Protein AF-A0A8S1EWT3-F1 (afdb_monomer_lite)

Secondary structure (DSSP, 8-state):
----------SGGGHHHHHHHHH-TTTTTT--HHHHHHHHHTT---TTHHHHHHHHHHH-HHHHHH---GGG---PPP--PPPP-STTSEEEEEEE-PPPPPTT---EEEEEEETTT--EEEEEES---HHHHHHHHIIIIIHHH---SEEEES-HHHHHHHTTS--STHHHHHHHHHHHHHHHHHHHHHHHHH-TT-------TTPPPP-TT-EEEEB---S-SSS-SBPSPEEEEEEETTEEEEE----TTSSS-PPPEEEEEGGGEEE----TT-TT------

InterPro domains:
  IPR001584 Integrase, catalytic core [PF00665] (85-176)
  IPR001584 Integrase, catalytic core [PS50994] (83-175)
  IPR012337 Ribonuclease H-like superfamily [SSF53098] (81-183)
  IPR036397 Ribonuclease H superfamily [G3DSA:3.30.420.10] (76-190)
  IPR041588 Integrase zinc-binding domain [PF17921] (12-68)

Radius of gyration: 26.3 Å; chains: 1; bounding box: 59×54×77 Å

Sequence (286 aa):
MVNDIFIDFRKKSATRSYLAIHHSKFGTAHLGIKKTGARVKQIATWPEMSKNILNTVRQCETCQANKDPAQYRISAELEQLPTATRPFERVHADVVGPLPETLTGNKYIFVFVCAFTKFIIAEVMANQRADTLARIFTNRVIARFGVPELLITDHGTNFLSAFADCNDYAEFLNRTLRRIYTTSQRNIGTGRAIQSKKSDNRANPNNPRINIGDHVMLRKITRNKIARIFSEPLKAIAIDGQNLTVSLGTRSNTRNHQERTYTIHRNRCKLHTPSSNSPDTDPNQQ

Foldseek 3Di:
DPPQPADPPPDPVCLPVLLCQCVPPPHNPLPDLVVSLVSVVVPHDDPCSSVSSNLSSQQDPLCVQADDDPLQFADFDDQDQDQDDDWLLEKEWEKDAQDPADPVQWRIWIWIATRHPRDIDIDTDNDLALQVNLVCCCVPPCVPPNDHQEYHYPPPPRPVVSLPPDPDVNVVVNVSVVSRVVSNVVSLQVSQVVRPPDDDDPPPPSRDDDDQQFWKWFQDPDPDSPDGRTDDTWGFHDDGRQKTKTWPAADPPDPDRDTDIDIDGSSRMGTNDHDPPDPPDPVPDD

Structure (mmCIF, N/CA/C/O backbone):
data_AF-A0A8S1EWT3-F1
#
_entry.id   AF-A0A8S1EWT3-F1
#
loop_
_atom_site.group_PDB
_atom_site.id
_atom_site.type_symbol
_atom_site.label_atom_id
_atom_site.label_alt_id
_atom_site.label_comp_id
_atom_site.label_asym_id
_atom_site.label_entity_id
_atom_site.label_seq_id
_atom_site.pdbx_PDB_ins_code
_atom_site.Cartn_x
_atom_site.Cartn_y
_atom_site.Cartn_z
_atom_site.occupancy
_atom_site.B_iso_or_equiv
_atom_site.auth_seq_id
_atom_site.auth_comp_id
_atom_site.auth_asym_id
_atom_site.auth_atom_id
_atom_site.pdbx_PDB_model_num
ATOM 1 N N . MET A 1 1 ? 34.065 22.634 -39.623 1.00 31.78 1 MET A N 1
ATOM 2 C CA . MET A 1 1 ? 33.182 21.717 -40.371 1.00 31.78 1 MET A CA 1
ATOM 3 C C . MET A 1 1 ? 33.152 20.406 -39.610 1.00 31.78 1 MET A C 1
ATOM 5 O O . MET A 1 1 ? 34.179 19.747 -39.527 1.00 31.78 1 MET A O 1
ATOM 9 N N . VAL A 1 2 ? 32.048 20.115 -38.920 1.00 33.00 2 VAL A N 1
ATOM 10 C CA . VAL A 1 2 ? 31.883 18.851 -38.189 1.00 33.00 2 VAL A CA 1
ATOM 11 C C . VAL A 1 2 ? 31.546 17.806 -39.243 1.00 33.00 2 VAL A C 1
ATOM 13 O O . VAL A 1 2 ? 30.500 17.897 -39.876 1.00 33.00 2 VAL A O 1
ATOM 16 N N . ASN A 1 3 ? 32.473 16.886 -39.504 1.00 32.19 3 ASN A N 1
ATOM 17 C CA . ASN A 1 3 ? 32.216 15.749 -40.377 1.00 32.19 3 ASN A CA 1
ATOM 18 C C . ASN A 1 3 ? 31.207 14.844 -39.669 1.00 32.19 3 ASN A C 1
ATOM 20 O O . ASN A 1 3 ? 31.585 14.029 -38.827 1.00 32.19 3 ASN A O 1
ATOM 24 N N . ASP A 1 4 ? 29.927 15.014 -39.988 1.00 37.88 4 ASP A N 1
ATOM 25 C CA . ASP A 1 4 ? 28.884 14.070 -39.611 1.00 37.88 4 ASP A CA 1
ATOM 26 C C . ASP A 1 4 ? 29.163 12.751 -40.341 1.00 37.88 4 ASP A C 1
ATOM 28 O O . ASP A 1 4 ? 28.832 12.570 -41.513 1.00 37.88 4 ASP A O 1
ATOM 32 N N . ILE A 1 5 ? 29.837 11.825 -39.656 1.00 43.72 5 ILE A N 1
ATOM 33 C CA . ILE A 1 5 ? 30.039 10.466 -40.153 1.00 43.72 5 ILE A CA 1
ATOM 34 C C . ILE A 1 5 ? 28.668 9.781 -40.146 1.00 43.72 5 ILE A C 1
ATOM 36 O O . ILE A 1 5 ? 28.194 9.287 -39.120 1.00 43.72 5 ILE A O 1
ATOM 40 N N . PHE A 1 6 ? 28.019 9.753 -41.308 1.00 42.22 6 PHE A N 1
ATOM 41 C CA . PHE A 1 6 ? 26.840 8.932 -41.558 1.00 42.22 6 PHE A CA 1
ATOM 42 C C . PHE A 1 6 ? 27.278 7.463 -41.627 1.00 42.22 6 PHE A C 1
ATOM 44 O O . PHE A 1 6 ? 27.694 6.962 -42.669 1.00 42.22 6 PHE A O 1
ATOM 51 N N . ILE A 1 7 ? 27.238 6.763 -40.493 1.00 49.66 7 ILE A N 1
ATOM 52 C CA . ILE A 1 7 ? 27.483 5.318 -40.459 1.00 49.66 7 ILE A CA 1
ATOM 53 C C . ILE A 1 7 ? 26.179 4.614 -40.855 1.00 49.66 7 ILE A C 1
ATOM 55 O O . ILE A 1 7 ? 25.200 4.645 -40.107 1.00 49.66 7 ILE A O 1
ATOM 59 N N . ASP A 1 8 ? 26.153 3.977 -42.031 1.00 42.16 8 ASP A N 1
ATOM 60 C CA . ASP A 1 8 ? 25.017 3.158 -42.473 1.00 42.16 8 ASP A CA 1
ATOM 61 C C . ASP A 1 8 ? 24.904 1.896 -41.598 1.00 42.16 8 ASP A C 1
ATOM 63 O O . ASP A 1 8 ? 25.637 0.914 -41.745 1.00 42.16 8 ASP A O 1
ATOM 67 N N . PHE A 1 9 ? 23.973 1.937 -40.646 1.00 49.19 9 PHE A N 1
ATOM 68 C CA . PHE A 1 9 ? 23.752 0.892 -39.649 1.00 49.19 9 PHE A CA 1
ATOM 69 C C . PHE A 1 9 ? 22.764 -0.206 -40.081 1.00 49.19 9 PHE A C 1
ATOM 71 O O . PHE A 1 9 ? 22.188 -0.892 -39.236 1.00 49.19 9 PHE A O 1
ATOM 78 N N . ARG A 1 10 ? 22.616 -0.470 -41.387 1.00 46.53 10 ARG A N 1
ATOM 79 C CA . ARG A 1 10 ? 21.822 -1.607 -41.908 1.00 46.53 10 ARG A CA 1
ATOM 80 C C . ARG A 1 10 ? 22.272 -3.001 -41.428 1.00 46.53 10 ARG A C 1
ATOM 82 O O . ARG A 1 10 ? 21.555 -3.975 -41.646 1.00 46.53 10 ARG A O 1
ATOM 89 N N . LYS A 1 11 ? 23.426 -3.148 -40.765 1.00 43.81 11 LYS A N 1
ATOM 90 C CA . LYS A 1 11 ? 23.914 -4.440 -40.242 1.00 43.81 11 LYS A CA 1
ATOM 91 C C . LYS A 1 11 ? 23.586 -4.609 -38.749 1.00 43.81 11 LYS A C 1
ATOM 93 O O . LYS A 1 11 ? 24.079 -3.854 -37.914 1.00 43.81 11 LYS A O 1
ATOM 98 N N . LYS A 1 12 ? 22.861 -5.691 -38.408 1.00 46.72 12 LYS A N 1
ATOM 99 C CA . LYS A 1 12 ? 22.495 -6.178 -37.044 1.00 46.72 12 LYS A CA 1
ATOM 100 C C . LYS A 1 12 ? 23.635 -6.172 -35.997 1.00 46.72 12 LYS A C 1
ATOM 102 O O . LYS A 1 12 ? 23.379 -6.251 -34.802 1.00 46.72 12 LYS A O 1
ATOM 107 N N . SER A 1 13 ? 24.892 -6.073 -36.430 1.00 45.69 13 SER A N 1
ATOM 108 C CA . SER A 1 13 ? 26.090 -5.991 -35.582 1.00 45.69 13 SER A CA 1
ATOM 109 C C . SER A 1 13 ? 26.115 -4.750 -34.668 1.00 45.69 13 SER A C 1
ATOM 111 O O . SER A 1 13 ? 26.601 -4.804 -33.540 1.00 45.69 13 SER A O 1
ATOM 113 N N . ALA A 1 14 ? 25.522 -3.636 -35.099 1.00 48.78 14 ALA A N 1
ATOM 114 C CA . ALA A 1 14 ? 25.598 -2.366 -34.379 1.00 48.78 14 ALA A CA 1
ATOM 115 C C . ALA A 1 14 ? 24.622 -2.194 -33.216 1.00 48.78 14 ALA A C 1
ATOM 117 O O . ALA A 1 14 ? 24.843 -1.372 -32.330 1.00 48.78 14 ALA A O 1
ATOM 118 N N . THR A 1 15 ? 23.574 -3.011 -33.158 1.00 51.78 15 THR A N 1
ATOM 119 C CA . THR A 1 15 ? 22.630 -3.064 -32.033 1.00 51.78 15 THR A CA 1
ATOM 120 C C . THR A 1 15 ? 23.353 -3.373 -30.706 1.00 51.78 15 THR A C 1
ATOM 122 O O . THR A 1 15 ? 22.888 -2.998 -29.630 1.00 51.78 15 THR A O 1
ATOM 125 N N . ARG A 1 16 ? 24.543 -3.998 -30.771 1.00 55.47 16 ARG A N 1
ATOM 126 C CA . ARG A 1 16 ? 25.423 -4.277 -29.622 1.00 55.47 16 ARG A CA 1
ATOM 127 C C . ARG A 1 16 ? 26.224 -3.068 -29.121 1.00 55.47 16 ARG A C 1
ATOM 129 O O . ARG A 1 16 ? 26.556 -3.040 -27.936 1.00 55.47 16 ARG A O 1
ATOM 136 N N . SER A 1 17 ? 26.535 -2.073 -29.955 1.00 62.09 17 SER A N 1
ATOM 137 C CA . SER A 1 17 ? 27.506 -1.025 -29.593 1.00 62.09 17 SER A CA 1
ATOM 138 C C . SER A 1 17 ? 26.942 -0.008 -28.594 1.00 62.09 17 SER A C 1
ATOM 140 O O . SER A 1 17 ? 27.594 0.302 -27.600 1.00 62.09 17 SER A O 1
ATOM 142 N N . TYR A 1 18 ? 25.698 0.449 -28.756 1.00 69.56 18 TYR A N 1
ATOM 143 C CA . TYR A 1 18 ? 25.088 1.385 -27.800 1.00 69.56 18 TYR A CA 1
ATOM 144 C C . TYR A 1 18 ? 24.620 0.704 -26.502 1.00 69.56 18 TYR A C 1
ATOM 146 O O . TYR A 1 18 ? 24.571 1.351 -25.453 1.00 69.56 18 TYR A O 1
ATOM 154 N N . LEU A 1 19 ? 24.304 -0.598 -26.539 1.00 70.19 19 LEU A N 1
ATOM 155 C CA . LEU A 1 19 ? 24.032 -1.397 -25.340 1.00 70.19 19 LEU A CA 1
ATOM 156 C C . LEU A 1 19 ? 25.287 -1.454 -24.463 1.00 70.19 19 LEU A C 1
ATOM 158 O O . LEU A 1 19 ? 25.211 -1.237 -23.254 1.00 70.19 19 LEU A O 1
ATOM 162 N N . ALA A 1 20 ? 26.446 -1.668 -25.093 1.00 72.81 20 ALA A N 1
ATOM 163 C CA . ALA A 1 20 ? 27.741 -1.614 -24.430 1.00 72.81 20 ALA A CA 1
ATOM 164 C C . ALA A 1 20 ? 28.035 -0.214 -23.870 1.00 72.81 20 ALA A C 1
ATOM 166 O O . ALA A 1 20 ? 28.509 -0.106 -22.744 1.00 72.81 20 ALA A O 1
ATOM 167 N N . ILE A 1 21 ? 27.682 0.861 -24.588 1.00 76.25 21 ILE A N 1
ATOM 168 C CA . ILE A 1 21 ? 27.805 2.233 -24.069 1.00 76.25 21 ILE A CA 1
ATOM 169 C C . ILE A 1 21 ? 26.943 2.411 -22.814 1.00 76.25 21 ILE A C 1
ATOM 171 O O . ILE A 1 21 ? 27.477 2.848 -21.796 1.00 76.25 21 ILE A O 1
ATOM 175 N N . HIS A 1 22 ? 25.656 2.032 -22.856 1.00 82.75 22 HIS A N 1
ATOM 176 C CA . HIS A 1 22 ? 24.713 2.135 -21.730 1.00 82.75 22 HIS A CA 1
ATOM 177 C C . HIS A 1 22 ? 25.168 1.346 -20.490 1.00 82.75 22 HIS A C 1
ATOM 179 O O . HIS A 1 22 ? 25.063 1.834 -19.362 1.00 82.75 22 HIS A O 1
ATOM 185 N N . HIS A 1 23 ? 25.689 0.135 -20.699 1.00 81.44 23 HIS A N 1
ATOM 186 C CA . HIS A 1 23 ? 26.179 -0.753 -19.641 1.00 81.44 23 HIS A CA 1
ATOM 187 C C . HIS A 1 23 ? 27.635 -0.495 -19.232 1.00 81.44 23 HIS A C 1
ATOM 189 O O . HIS A 1 23 ? 28.105 -1.072 -18.251 1.00 81.44 23 HIS A O 1
ATOM 195 N N . SER A 1 24 ? 28.357 0.374 -19.943 1.00 79.06 24 SER A N 1
ATOM 196 C CA . SER A 1 24 ? 29.747 0.689 -19.624 1.00 79.06 24 SER A CA 1
ATOM 197 C C . SER A 1 24 ? 29.842 1.401 -18.279 1.00 79.06 24 SER A C 1
ATOM 199 O O . SER A 1 24 ? 29.341 2.518 -18.112 1.00 79.06 24 SER A O 1
ATOM 201 N N . LYS A 1 25 ? 30.555 0.768 -17.341 1.00 68.69 25 LYS A N 1
ATOM 202 C CA . LYS A 1 25 ? 30.853 1.310 -16.008 1.00 68.69 25 LYS A CA 1
ATOM 203 C C . LYS A 1 25 ? 31.621 2.634 -16.065 1.00 68.69 25 LYS A C 1
ATOM 205 O O . LYS A 1 25 ? 31.437 3.467 -15.189 1.00 68.69 25 LYS A O 1
ATOM 210 N N . PHE A 1 26 ? 32.434 2.833 -17.103 1.00 61.47 26 PHE A N 1
ATOM 211 C CA . PHE A 1 26 ? 33.332 3.984 -17.240 1.00 61.47 26 PHE A CA 1
ATOM 212 C C . PHE A 1 26 ? 32.784 5.089 -18.155 1.00 61.47 26 PHE A C 1
ATOM 214 O O . PHE A 1 26 ? 33.313 6.194 -18.163 1.00 61.47 26 PHE A O 1
ATOM 221 N N . GLY A 1 27 ? 31.732 4.807 -18.931 1.00 61.59 27 GLY A N 1
ATOM 222 C CA . GLY A 1 27 ? 31.182 5.750 -19.908 1.00 61.59 27 GLY A CA 1
ATOM 223 C C . GLY A 1 27 ? 29.828 6.332 -19.517 1.00 61.59 27 GLY A C 1
ATOM 224 O O . GLY A 1 27 ? 29.663 7.550 -19.491 1.00 61.59 27 GLY A O 1
ATOM 225 N N . THR A 1 28 ? 28.829 5.477 -19.266 1.00 68.06 28 THR A N 1
ATOM 226 C CA . THR A 1 28 ? 27.452 5.951 -19.047 1.00 68.06 28 THR A CA 1
ATOM 227 C C . THR A 1 28 ? 26.674 5.228 -17.954 1.00 68.06 28 THR A C 1
ATOM 229 O O . THR A 1 28 ? 25.526 5.585 -17.762 1.00 68.06 28 THR A O 1
ATOM 232 N N . ALA A 1 29 ? 27.241 4.261 -17.225 1.00 83.31 29 ALA A N 1
ATOM 233 C CA . ALA A 1 29 ? 26.734 3.746 -15.942 1.00 83.31 29 ALA A CA 1
ATOM 234 C C . ALA A 1 29 ? 25.192 3.740 -15.782 1.00 83.31 29 ALA A C 1
ATOM 236 O O . ALA A 1 29 ? 24.655 4.265 -14.804 1.00 83.31 29 ALA A O 1
ATOM 237 N N . HIS A 1 30 ? 24.462 3.182 -16.756 1.00 87.75 30 HIS A N 1
ATOM 238 C CA . HIS A 1 30 ? 22.998 3.199 -16.793 1.00 87.75 30 HIS A CA 1
ATOM 239 C C . HIS A 1 30 ? 22.367 4.609 -16.762 1.00 87.75 30 HIS A C 1
ATOM 241 O O . HIS A 1 30 ? 21.457 4.874 -15.974 1.00 87.75 30 HIS A O 1
ATOM 247 N N . LEU A 1 31 ? 22.806 5.546 -17.603 1.00 86.62 31 LEU A N 1
ATOM 248 C CA . LEU A 1 31 ? 22.197 6.875 -17.734 1.00 86.62 31 LEU A CA 1
ATOM 249 C C . LEU A 1 31 ? 20.723 6.794 -18.197 1.00 86.62 31 LEU A C 1
ATOM 251 O O . LEU A 1 31 ? 20.236 5.787 -18.702 1.00 86.62 31 LEU A O 1
ATOM 255 N N . GLY A 1 32 ? 19.952 7.857 -17.951 1.00 85.94 32 GLY A N 1
ATOM 256 C CA . GLY A 1 32 ? 18.573 7.955 -18.449 1.00 85.94 32 GLY A CA 1
ATOM 257 C C . GLY A 1 32 ? 18.520 8.209 -19.960 1.00 85.94 32 GLY A C 1
ATOM 258 O O . GLY A 1 32 ? 19.450 8.787 -20.512 1.00 85.94 32 GLY A O 1
ATOM 259 N N . ILE A 1 33 ? 17.389 7.875 -20.596 1.00 88.75 33 ILE A N 1
ATOM 260 C CA . ILE A 1 33 ? 17.165 7.922 -22.059 1.00 88.75 33 ILE A CA 1
ATOM 261 C C . ILE A 1 33 ? 17.747 9.183 -22.720 1.00 88.75 33 ILE A C 1
ATOM 263 O O . ILE A 1 33 ? 18.527 9.078 -23.662 1.00 88.75 33 ILE A O 1
ATOM 267 N N . LYS A 1 34 ? 17.416 10.377 -22.202 1.00 89.44 34 LYS A N 1
ATOM 268 C CA . LYS A 1 34 ? 17.894 11.658 -22.756 1.00 89.44 34 LYS A CA 1
ATOM 269 C C . LYS A 1 34 ? 19.423 11.779 -22.727 1.00 89.44 34 LYS A C 1
ATOM 271 O O . LYS A 1 34 ? 20.024 12.176 -23.717 1.00 89.44 34 LYS A O 1
ATOM 276 N N . LYS A 1 35 ? 20.049 11.416 -21.603 1.00 88.69 35 LYS A N 1
ATOM 277 C CA . LYS A 1 35 ? 21.504 11.510 -21.416 1.00 88.69 35 LYS A CA 1
ATOM 278 C C . LYS A 1 35 ? 22.242 10.447 -22.235 1.00 88.69 35 LYS A C 1
ATOM 280 O O . LYS A 1 35 ? 23.249 10.759 -22.860 1.00 88.69 35 LYS A O 1
ATOM 285 N N . THR A 1 36 ? 21.708 9.225 -22.294 1.00 87.62 36 THR A N 1
ATOM 286 C CA . THR A 1 36 ? 22.225 8.165 -23.170 1.00 87.62 36 THR A CA 1
ATOM 287 C C . THR A 1 36 ? 22.173 8.605 -24.629 1.00 87.62 36 THR A C 1
ATOM 289 O O . THR A 1 36 ? 23.174 8.496 -25.327 1.00 87.62 36 THR A O 1
ATOM 292 N N . GLY A 1 37 ? 21.057 9.187 -25.078 1.00 86.81 37 GLY A N 1
ATOM 293 C CA . GLY A 1 37 ? 20.941 9.690 -26.444 1.00 86.81 37 GLY A CA 1
ATOM 294 C C . GLY A 1 37 ? 21.870 10.853 -26.761 1.00 86.81 37 GLY A C 1
ATOM 295 O O . GLY A 1 37 ? 22.466 10.854 -27.831 1.00 86.81 37 GLY A O 1
ATOM 296 N N . ALA A 1 38 ? 22.070 11.790 -25.833 1.00 87.75 38 ALA A N 1
ATOM 297 C CA . ALA A 1 38 ? 23.050 12.859 -26.012 1.00 87.75 38 ALA A CA 1
ATOM 298 C C . ALA A 1 38 ? 24.477 12.311 -26.193 1.00 87.75 38 ALA A C 1
ATOM 300 O O . ALA A 1 38 ? 25.211 12.796 -27.047 1.00 87.75 38 ALA A O 1
ATOM 301 N N . ARG A 1 39 ? 24.856 11.269 -25.440 1.00 84.25 39 ARG A N 1
ATOM 302 C CA . ARG A 1 39 ? 26.186 10.656 -25.554 1.00 84.25 39 ARG A CA 1
ATOM 303 C C . ARG A 1 39 ? 26.354 9.845 -26.837 1.00 84.25 39 ARG A C 1
ATOM 305 O O . ARG A 1 39 ? 27.395 9.942 -27.472 1.00 84.25 39 ARG A O 1
ATOM 312 N N . VAL A 1 40 ? 25.342 9.069 -27.221 1.00 83.06 40 VAL A N 1
ATOM 313 C CA . VAL A 1 40 ? 25.366 8.280 -28.464 1.00 83.06 40 VAL A CA 1
ATOM 314 C C . VAL A 1 40 ? 25.459 9.199 -29.688 1.00 83.06 40 VAL A C 1
ATOM 316 O O . VAL A 1 40 ? 26.273 8.941 -30.569 1.00 83.06 40 VAL A O 1
ATOM 319 N N . LYS A 1 41 ? 24.720 10.318 -29.687 1.00 84.12 41 LYS A N 1
ATOM 320 C CA . LYS A 1 41 ? 24.737 11.330 -30.758 1.00 84.12 41 LYS A CA 1
ATOM 321 C C . LYS A 1 41 ? 26.108 11.950 -31.028 1.00 84.12 41 LYS A C 1
ATOM 323 O O . LYS A 1 41 ? 26.345 12.392 -32.141 1.00 84.12 41 LYS A O 1
ATOM 328 N N . GLN A 1 42 ? 27.002 11.989 -30.039 1.00 83.44 42 GLN A N 1
ATOM 329 C CA . GLN A 1 42 ? 28.371 12.493 -30.228 1.00 83.44 42 GLN A CA 1
ATOM 330 C C . GLN A 1 42 ? 29.248 11.545 -31.057 1.00 83.44 42 GLN A C 1
ATOM 332 O O . GLN A 1 42 ? 30.333 11.936 -31.468 1.00 83.44 42 GLN A O 1
ATOM 337 N N . ILE A 1 43 ? 28.813 10.297 -31.244 1.00 79.94 43 ILE A N 1
ATOM 338 C CA . ILE A 1 43 ? 29.576 9.252 -31.930 1.00 79.94 43 ILE A CA 1
ATOM 339 C C . ILE A 1 43 ? 28.914 8.910 -33.264 1.00 79.94 43 ILE A C 1
ATOM 341 O O . ILE A 1 43 ? 29.608 8.766 -34.265 1.00 79.94 43 ILE A O 1
ATOM 345 N N . ALA A 1 44 ? 27.586 8.757 -33.283 1.00 75.00 44 ALA A N 1
ATOM 346 C CA . ALA A 1 44 ? 26.854 8.409 -34.493 1.00 75.00 44 ALA A CA 1
ATOM 347 C C . ALA A 1 44 ? 25.375 8.815 -34.436 1.00 75.00 44 ALA A C 1
ATOM 349 O O . ALA A 1 44 ? 24.787 8.940 -33.360 1.00 75.00 44 ALA A O 1
ATOM 350 N N . THR A 1 45 ? 24.763 8.937 -35.616 1.00 78.19 45 THR A N 1
ATOM 351 C CA . THR A 1 45 ? 23.322 9.160 -35.801 1.00 78.19 45 THR A CA 1
ATOM 352 C C . THR A 1 45 ? 22.781 8.212 -36.874 1.00 78.19 45 THR A C 1
ATOM 354 O O . THR A 1 45 ? 23.457 7.959 -37.866 1.00 78.19 45 THR A O 1
ATOM 357 N N . TRP A 1 46 ? 21.571 7.674 -36.679 1.00 79.81 46 TRP A N 1
ATOM 358 C CA . TRP A 1 46 ? 20.893 6.794 -37.643 1.00 79.81 46 TRP A CA 1
ATOM 359 C C . TRP A 1 46 ? 19.355 6.907 -37.547 1.00 79.81 46 TRP A C 1
ATOM 361 O O . TRP A 1 46 ? 18.844 7.441 -36.552 1.00 79.81 46 TRP A O 1
ATOM 371 N N . PRO A 1 47 ? 18.596 6.409 -38.548 1.00 81.94 47 PRO A N 1
ATOM 372 C CA . PRO A 1 47 ? 17.131 6.372 -38.498 1.00 81.94 47 PRO A CA 1
ATOM 373 C C . PRO A 1 47 ? 16.616 5.563 -37.299 1.00 81.94 47 PRO A C 1
ATOM 375 O O . PRO A 1 47 ? 17.192 4.541 -36.955 1.00 81.94 47 PRO A O 1
ATOM 378 N N . GLU A 1 48 ? 15.531 5.987 -36.649 1.00 83.94 48 GLU A N 1
ATOM 379 C CA . GLU A 1 48 ? 14.963 5.316 -35.459 1.00 83.94 48 GLU A CA 1
ATOM 380 C C . GLU A 1 48 ? 15.881 5.240 -34.214 1.00 83.94 48 GLU A C 1
ATOM 382 O O . GLU A 1 48 ? 15.509 4.630 -33.208 1.00 83.94 48 GLU A O 1
ATOM 387 N N . MET A 1 49 ? 17.031 5.926 -34.198 1.00 83.12 49 MET A N 1
ATOM 388 C CA . MET A 1 49 ? 17.971 5.936 -33.063 1.00 83.12 49 MET A CA 1
ATOM 389 C C . MET A 1 49 ? 17.291 6.226 -31.718 1.00 83.12 49 MET A C 1
ATOM 391 O O . MET A 1 49 ? 17.516 5.522 -30.730 1.00 83.12 49 MET A O 1
ATOM 395 N N . SER A 1 50 ? 16.420 7.237 -31.671 1.00 85.94 50 SER A N 1
ATOM 396 C CA . SER A 1 50 ? 15.669 7.595 -30.462 1.00 85.94 50 SER A CA 1
ATOM 397 C C . SER A 1 50 ? 14.817 6.430 -29.949 1.00 85.94 50 SER A C 1
ATOM 399 O O . SER A 1 50 ? 14.779 6.184 -28.743 1.00 85.94 50 SER A O 1
ATOM 401 N N . LYS A 1 51 ? 14.174 5.681 -30.855 1.00 86.69 51 LYS A N 1
ATOM 402 C CA . LYS A 1 51 ? 13.357 4.504 -30.536 1.00 86.69 51 LYS A CA 1
ATOM 403 C C . LYS A 1 51 ? 14.227 3.348 -30.046 1.00 86.69 51 LYS A C 1
ATOM 405 O O . LYS A 1 51 ? 13.896 2.727 -29.038 1.00 86.69 51 LYS A O 1
ATOM 410 N N . ASN A 1 52 ? 15.371 3.096 -30.686 1.00 84.69 52 ASN A N 1
ATOM 411 C CA . ASN A 1 52 ? 16.298 2.050 -30.246 1.00 84.69 52 ASN A CA 1
ATOM 412 C C . ASN A 1 52 ? 16.855 2.330 -28.844 1.00 84.69 52 ASN A C 1
ATOM 414 O O . ASN A 1 52 ? 16.840 1.444 -27.988 1.00 84.69 52 ASN A O 1
ATOM 418 N N . ILE A 1 53 ? 17.292 3.564 -28.575 1.00 86.25 53 ILE A N 1
ATOM 419 C CA . ILE A 1 53 ? 17.801 3.966 -27.255 1.00 86.25 53 ILE A CA 1
ATOM 420 C C . ILE A 1 53 ? 16.695 3.870 -26.204 1.00 86.25 53 ILE A C 1
ATOM 422 O O . ILE A 1 53 ? 16.925 3.334 -25.120 1.00 86.25 53 ILE A O 1
ATOM 426 N N . LEU A 1 54 ? 15.489 4.354 -26.522 1.00 87.62 54 LEU A N 1
ATOM 427 C CA . LEU A 1 54 ? 14.329 4.258 -25.640 1.00 87.62 54 LEU A CA 1
ATOM 428 C C . LEU A 1 54 ? 14.063 2.807 -25.228 1.00 87.62 54 LEU A C 1
ATOM 430 O O . LEU A 1 54 ? 13.987 2.524 -24.031 1.00 87.62 54 LEU A O 1
ATOM 434 N N . ASN A 1 55 ? 13.966 1.900 -26.202 1.00 87.12 55 ASN A N 1
ATOM 435 C CA . ASN A 1 55 ? 13.707 0.482 -25.956 1.00 87.12 55 ASN A CA 1
ATOM 436 C C . ASN A 1 55 ? 14.828 -0.154 -25.135 1.00 87.12 55 ASN A C 1
ATOM 438 O O . ASN A 1 55 ? 14.556 -0.853 -24.167 1.00 87.12 55 ASN A O 1
ATOM 442 N N . THR A 1 56 ? 16.081 0.171 -25.440 1.00 85.44 56 THR A N 1
ATOM 443 C CA . THR A 1 56 ? 17.252 -0.378 -24.743 1.00 85.44 56 THR A CA 1
ATOM 444 C C . THR A 1 56 ? 17.293 0.012 -23.272 1.00 85.44 56 THR A C 1
ATOM 446 O O . THR A 1 56 ? 17.469 -0.834 -22.396 1.00 85.44 56 THR A O 1
ATOM 449 N N . VAL A 1 57 ? 17.094 1.297 -22.973 1.00 87.88 57 VAL A N 1
ATOM 450 C CA . VAL A 1 57 ? 17.097 1.781 -21.587 1.00 87.88 57 VAL A CA 1
ATOM 451 C C . VAL A 1 57 ? 15.878 1.252 -20.823 1.00 87.88 57 VAL A C 1
ATOM 453 O O . VAL A 1 57 ? 15.998 0.958 -19.633 1.00 87.88 57 VAL A O 1
ATOM 456 N N . ARG A 1 58 ? 14.718 1.106 -21.487 1.00 87.38 58 ARG A N 1
ATOM 457 C CA . ARG A 1 58 ? 13.495 0.538 -20.890 1.00 87.38 58 ARG A CA 1
ATOM 458 C C . ARG A 1 58 ? 13.616 -0.959 -20.596 1.00 87.38 58 ARG A C 1
ATOM 460 O O . ARG A 1 58 ? 13.163 -1.378 -19.540 1.00 87.38 58 ARG A O 1
ATOM 467 N N . GLN A 1 59 ? 14.245 -1.727 -21.483 1.00 89.44 59 GLN A N 1
ATOM 468 C CA . GLN A 1 59 ? 14.444 -3.174 -21.338 1.00 89.44 59 GLN A CA 1
ATOM 469 C C . GLN A 1 59 ? 15.593 -3.530 -20.383 1.00 89.44 59 GLN A C 1
ATOM 471 O O . GLN A 1 59 ? 15.666 -4.656 -19.905 1.00 89.44 59 GLN A O 1
ATOM 476 N N . CYS A 1 60 ? 16.472 -2.582 -20.042 1.00 89.50 60 CYS A N 1
ATOM 477 C CA . CYS A 1 60 ? 17.588 -2.829 -19.131 1.00 89.50 60 CYS A CA 1
ATOM 478 C C . CYS A 1 60 ? 17.118 -3.262 -17.729 1.00 89.50 60 CYS A C 1
ATOM 480 O O . CYS A 1 60 ? 16.569 -2.460 -16.970 1.00 89.50 60 CYS A O 1
ATOM 482 N N . GLU A 1 61 ? 17.418 -4.505 -17.354 1.00 89.62 61 GLU A N 1
ATOM 483 C CA . GLU A 1 61 ? 17.052 -5.108 -16.066 1.00 89.62 61 GLU A CA 1
ATOM 484 C C . GLU A 1 61 ? 17.562 -4.301 -14.871 1.00 89.62 61 GLU A C 1
ATOM 486 O O . GLU A 1 61 ? 16.803 -4.012 -13.951 1.00 89.62 61 GLU A O 1
ATOM 491 N N . THR A 1 62 ? 18.815 -3.836 -14.901 1.00 89.31 62 THR A N 1
ATOM 492 C CA . THR A 1 62 ? 19.380 -3.008 -13.823 1.00 89.31 62 THR A CA 1
ATOM 493 C C . THR A 1 62 ? 18.627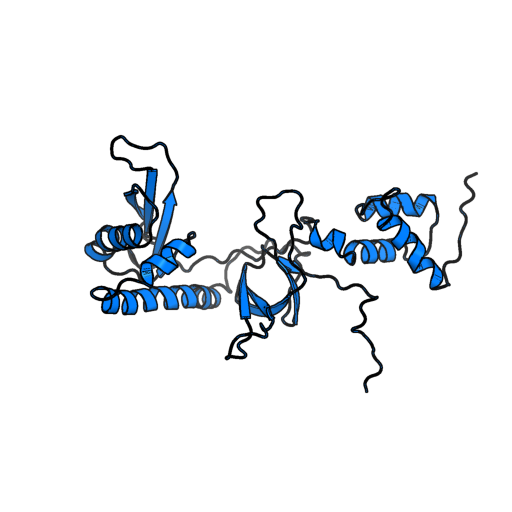 -1.687 -13.665 1.00 89.31 62 THR A C 1
ATOM 495 O O . THR A 1 62 ? 18.373 -1.245 -12.543 1.00 89.31 62 THR A O 1
ATOM 498 N N . CYS A 1 63 ? 18.236 -1.041 -14.769 1.00 90.44 63 CYS A N 1
ATOM 499 C CA . CYS A 1 63 ? 17.418 0.171 -14.718 1.00 90.44 63 CYS A CA 1
ATOM 500 C C . CYS A 1 63 ? 16.019 -0.137 -14.175 1.00 90.44 63 CYS A C 1
ATOM 502 O O . CYS A 1 63 ? 15.518 0.602 -13.327 1.00 90.44 63 CYS A O 1
ATOM 504 N N . GLN A 1 64 ? 15.402 -1.229 -14.626 1.00 91.12 64 GLN A N 1
ATOM 505 C CA . GLN A 1 64 ? 14.090 -1.663 -14.159 1.00 91.12 64 GLN A CA 1
ATOM 506 C C . GLN A 1 64 ? 14.112 -2.081 -12.678 1.00 91.12 64 GLN A C 1
ATOM 508 O O . GLN A 1 64 ? 13.188 -1.764 -11.944 1.00 91.12 64 GLN A O 1
ATOM 513 N N . ALA A 1 65 ? 15.177 -2.679 -12.161 1.00 90.38 65 ALA A N 1
ATOM 514 C CA . ALA A 1 65 ? 15.251 -3.060 -10.752 1.00 90.38 65 ALA A CA 1
ATOM 515 C C . ALA A 1 65 ? 15.443 -1.862 -9.800 1.00 90.38 65 ALA A C 1
ATOM 517 O O . ALA A 1 65 ? 15.031 -1.921 -8.639 1.00 90.38 65 ALA A O 1
ATOM 518 N N . ASN A 1 66 ? 16.059 -0.772 -10.276 1.00 89.06 66 ASN A N 1
ATOM 519 C CA . ASN A 1 66 ? 16.549 0.307 -9.408 1.00 89.06 66 ASN A CA 1
ATOM 520 C C . ASN A 1 66 ? 15.893 1.674 -9.629 1.00 89.06 66 ASN A C 1
ATOM 522 O O . ASN A 1 66 ? 15.970 2.525 -8.750 1.00 89.06 66 ASN A O 1
ATOM 526 N N . LYS A 1 67 ? 15.260 1.928 -10.779 1.00 87.00 67 LYS A N 1
ATOM 527 C CA . LYS A 1 67 ? 14.658 3.238 -11.081 1.00 87.00 67 LYS A CA 1
ATOM 528 C C . LYS A 1 67 ? 13.141 3.204 -10.962 1.00 87.00 67 LYS A C 1
ATOM 530 O O . LYS A 1 67 ? 12.492 2.259 -11.405 1.00 87.00 67 LYS A O 1
ATOM 535 N N . ASP A 1 68 ? 12.577 4.282 -10.426 1.00 84.44 68 ASP A N 1
ATOM 536 C CA . ASP A 1 68 ? 11.135 4.469 -10.225 1.00 84.44 68 ASP A CA 1
ATOM 537 C C . ASP A 1 68 ? 10.659 5.806 -10.836 1.00 84.44 68 ASP A C 1
ATOM 539 O O . ASP A 1 68 ? 10.327 6.747 -10.106 1.00 84.44 68 ASP A O 1
ATOM 543 N N . PRO A 1 69 ? 10.724 5.960 -12.172 1.00 80.88 69 PRO A N 1
ATOM 544 C CA . PRO A 1 69 ? 10.316 7.190 -12.848 1.00 80.88 69 PRO A CA 1
ATOM 545 C C . PRO A 1 69 ? 8.807 7.435 -12.697 1.00 80.88 69 PRO A C 1
ATOM 547 O O . PRO A 1 69 ? 7.996 6.594 -13.076 1.00 80.88 69 PRO A O 1
ATOM 550 N N . ALA A 1 70 ? 8.432 8.624 -12.214 1.00 80.00 70 ALA A N 1
ATOM 551 C CA . ALA A 1 70 ? 7.042 8.986 -11.913 1.00 80.00 70 ALA A CA 1
ATOM 552 C C . ALA A 1 70 ? 6.073 8.789 -13.095 1.00 80.00 70 ALA A C 1
ATOM 554 O O . ALA A 1 70 ? 4.955 8.331 -12.900 1.00 80.00 70 ALA A O 1
ATOM 555 N N . GLN A 1 71 ? 6.529 9.058 -14.320 1.00 75.31 71 GLN A N 1
ATOM 556 C CA . GLN A 1 71 ? 5.733 8.927 -15.548 1.00 75.31 71 GLN A CA 1
ATOM 557 C C . GLN A 1 71 ? 5.287 7.489 -15.878 1.00 75.31 71 GLN A C 1
ATOM 559 O O . GLN A 1 71 ? 4.395 7.316 -16.697 1.00 75.31 71 GLN A O 1
ATOM 564 N N . TYR A 1 72 ? 5.921 6.467 -15.289 1.00 75.12 72 TYR A N 1
ATOM 565 C CA . TYR A 1 72 ? 5.566 5.055 -15.495 1.00 75.12 72 TYR A CA 1
ATOM 566 C C . TYR A 1 72 ? 4.999 4.413 -14.227 1.00 75.12 72 TYR A C 1
ATOM 568 O O . TYR A 1 72 ? 4.851 3.192 -14.168 1.00 75.12 72 TYR A O 1
ATOM 576 N N . ARG A 1 73 ? 4.727 5.212 -13.187 1.00 82.31 73 ARG A N 1
ATOM 577 C CA . ARG A 1 73 ? 4.058 4.707 -11.993 1.00 82.31 73 ARG A CA 1
ATOM 578 C C . ARG A 1 73 ? 2.602 4.469 -12.318 1.00 82.31 73 ARG A C 1
ATOM 580 O O . ARG A 1 73 ? 1.937 5.328 -12.895 1.00 82.31 73 ARG A O 1
ATOM 587 N N . ILE A 1 74 ? 2.126 3.309 -11.900 1.00 82.00 74 ILE A N 1
ATOM 588 C CA . ILE A 1 74 ? 0.709 3.011 -11.948 1.00 82.00 74 ILE A CA 1
ATOM 589 C C . ILE A 1 74 ? 0.028 3.857 -10.884 1.00 82.00 74 ILE A C 1
ATOM 591 O O . ILE A 1 74 ? 0.438 3.878 -9.721 1.00 82.00 74 ILE A O 1
ATOM 595 N N . SER A 1 75 ? -1.007 4.561 -11.314 1.00 79.19 75 SER A N 1
ATOM 596 C CA . SER A 1 75 ? -1.918 5.282 -10.444 1.00 79.19 75 SER A CA 1
ATOM 597 C C . SER A 1 75 ? -3.261 4.576 -10.527 1.00 79.19 75 SER A C 1
ATOM 599 O O . SER A 1 75 ? -4.027 4.773 -11.464 1.00 79.19 75 SER A O 1
ATOM 601 N N . ALA A 1 76 ? -3.507 3.668 -9.591 1.00 72.12 76 ALA A N 1
ATOM 602 C CA . ALA A 1 76 ? -4.825 3.102 -9.391 1.00 72.12 76 ALA A CA 1
ATOM 603 C C . ALA A 1 76 ? -5.743 4.207 -8.866 1.00 72.12 76 ALA A C 1
ATOM 605 O O . ALA A 1 76 ? -5.371 4.951 -7.952 1.00 72.12 76 ALA A O 1
ATOM 606 N N . GLU A 1 77 ? -6.908 4.319 -9.490 1.00 69.38 77 GLU A N 1
ATOM 607 C CA . GLU A 1 77 ? -7.948 5.264 -9.107 1.00 69.38 77 GLU A CA 1
ATOM 608 C C . GLU A 1 77 ? -8.400 4.989 -7.679 1.00 69.38 77 GLU A C 1
ATOM 610 O O . GLU A 1 77 ? -8.530 3.828 -7.307 1.00 69.38 77 GLU A O 1
ATOM 615 N N . LEU A 1 78 ? -8.592 6.038 -6.875 1.00 66.19 78 LEU A N 1
ATOM 616 C CA . LEU A 1 78 ? -8.983 5.906 -5.474 1.00 66.19 78 LEU A CA 1
ATOM 617 C C . LEU A 1 78 ? -10.418 5.372 -5.358 1.00 66.19 78 LEU A C 1
ATOM 619 O O . LEU A 1 78 ? -11.367 6.017 -5.786 1.00 66.19 78 LEU A O 1
ATOM 623 N N . GLU A 1 79 ? -10.565 4.216 -4.721 1.00 63.94 79 GLU A N 1
ATOM 624 C CA . GLU A 1 79 ? -11.833 3.566 -4.422 1.00 63.94 79 GLU A CA 1
ATOM 625 C C . GLU A 1 79 ? -12.411 4.154 -3.122 1.00 63.94 79 GLU A C 1
ATOM 627 O O . GLU A 1 79 ? -11.837 4.008 -2.039 1.00 63.94 79 GLU A O 1
ATOM 632 N N . GLN A 1 80 ? -13.552 4.844 -3.215 1.00 63.31 80 GLN A N 1
ATOM 633 C CA . GLN A 1 80 ? -14.262 5.380 -2.049 1.00 63.31 80 GLN A CA 1
ATOM 634 C C . GLN A 1 80 ? -15.052 4.291 -1.322 1.00 63.31 80 GLN A C 1
ATOM 636 O O . GLN A 1 80 ? -16.029 3.765 -1.853 1.00 63.31 80 GLN A O 1
ATOM 641 N N . LEU A 1 81 ? -14.687 3.974 -0.081 1.00 68.56 81 LEU A N 1
ATOM 642 C CA . LEU A 1 81 ? -15.446 3.011 0.722 1.00 68.56 81 LEU A CA 1
ATOM 643 C C . LEU A 1 81 ? -16.946 3.379 0.778 1.00 68.56 81 LEU A C 1
ATOM 645 O O . LEU A 1 81 ? -17.253 4.562 0.950 1.00 68.56 81 LEU A O 1
ATOM 649 N N . PRO A 1 82 ? -17.870 2.396 0.700 1.00 74.06 82 PRO A N 1
ATOM 650 C CA . PRO A 1 82 ? -19.308 2.658 0.769 1.00 74.06 82 PRO A CA 1
ATOM 651 C C . PRO A 1 82 ? -19.658 3.501 1.990 1.00 74.06 82 PRO A C 1
ATOM 653 O O . PRO A 1 82 ? -19.115 3.258 3.064 1.00 74.06 82 PRO A O 1
ATOM 656 N N . THR A 1 83 ? -20.546 4.481 1.882 1.00 80.38 83 THR A N 1
ATOM 657 C CA . THR A 1 83 ? -20.950 5.278 3.050 1.00 80.38 83 THR A CA 1
ATOM 658 C C . THR A 1 83 ? -21.582 4.375 4.110 1.00 80.38 83 THR A C 1
ATOM 660 O O . THR A 1 83 ? -22.472 3.594 3.792 1.00 80.38 83 THR A O 1
ATOM 663 N N . ALA A 1 84 ? -21.110 4.462 5.359 1.00 85.50 84 ALA A N 1
ATOM 664 C CA . ALA A 1 84 ? -21.738 3.740 6.465 1.00 85.50 84 ALA A CA 1
ATOM 665 C C . ALA A 1 84 ? -23.134 4.328 6.710 1.00 85.50 84 ALA A C 1
ATOM 667 O O . ALA A 1 84 ? -23.295 5.546 6.684 1.00 85.50 84 ALA A O 1
ATOM 668 N N . THR A 1 85 ? -24.121 3.476 6.946 1.00 90.81 85 THR A N 1
ATOM 669 C CA . THR A 1 85 ? -25.538 3.843 7.086 1.00 90.81 85 THR A CA 1
ATOM 670 C C . THR A 1 85 ? -26.005 3.914 8.536 1.00 90.81 85 THR A C 1
ATOM 672 O O . THR A 1 85 ? -27.003 4.568 8.827 1.00 90.81 85 THR A O 1
ATOM 675 N N . ARG A 1 86 ? -25.275 3.279 9.462 1.00 90.25 86 ARG A N 1
ATOM 676 C CA . ARG A 1 86 ? -25.598 3.275 10.895 1.00 90.25 86 ARG A CA 1
ATOM 677 C C . ARG A 1 86 ? -24.350 3.368 11.783 1.00 90.25 86 ARG A C 1
ATOM 679 O O . ARG A 1 86 ? -23.249 3.008 11.345 1.00 90.25 86 ARG A O 1
ATOM 686 N N . PRO A 1 87 ? -24.485 3.833 13.042 1.00 92.94 87 PRO A N 1
ATOM 687 C CA . PRO A 1 87 ? -23.378 3.855 13.993 1.00 92.94 87 PRO A CA 1
ATOM 688 C C . PRO A 1 87 ? -22.722 2.478 14.132 1.00 92.94 87 PRO A C 1
ATOM 690 O O . PRO A 1 87 ? -23.409 1.459 14.167 1.00 92.94 87 PRO A O 1
ATOM 693 N N . PHE A 1 88 ? -21.389 2.463 14.206 1.00 87.00 88 PHE A N 1
ATOM 694 C CA . PHE A 1 88 ? -20.560 1.266 14.389 1.00 87.00 88 PHE A CA 1
ATOM 695 C C . PHE A 1 88 ? -20.749 0.157 13.340 1.00 87.00 88 PHE A C 1
ATOM 697 O O . PHE A 1 88 ? -20.229 -0.936 13.519 1.00 87.00 88 PHE A O 1
ATOM 704 N N . GLU A 1 89 ? -21.398 0.430 12.203 1.00 84.94 89 GLU A N 1
ATOM 705 C CA . GLU A 1 89 ? -21.396 -0.486 11.053 1.00 84.94 89 GLU A CA 1
ATOM 706 C C . GLU A 1 89 ? -19.965 -0.746 10.574 1.00 84.94 89 GLU A C 1
ATOM 708 O O . GLU A 1 89 ? -19.528 -1.889 10.438 1.00 84.94 89 GLU A O 1
ATOM 713 N N . ARG A 1 90 ? -19.211 0.343 10.393 1.00 85.75 90 ARG A N 1
ATOM 714 C CA . ARG A 1 90 ? -17.792 0.317 10.064 1.00 85.75 90 ARG A CA 1
ATOM 715 C C . ARG A 1 90 ? -16.988 1.087 11.099 1.00 85.75 90 ARG A C 1
ATOM 717 O O . ARG A 1 90 ? -17.292 2.244 11.403 1.00 85.75 90 ARG A O 1
ATOM 724 N N . VAL A 1 91 ? -15.924 0.454 11.576 1.00 88.12 91 VAL A N 1
ATOM 725 C CA . VAL A 1 91 ? -14.953 1.031 12.504 1.00 88.12 91 VAL A CA 1
ATOM 726 C C . VAL A 1 91 ? -13.577 1.004 11.853 1.00 88.12 91 VAL A C 1
ATOM 728 O O . VAL A 1 91 ? -13.132 -0.024 11.345 1.00 88.12 91 VAL A O 1
ATOM 731 N N . HIS A 1 92 ? -12.907 2.148 11.856 1.00 87.12 92 HIS A N 1
ATOM 732 C CA . HIS A 1 92 ? -11.502 2.262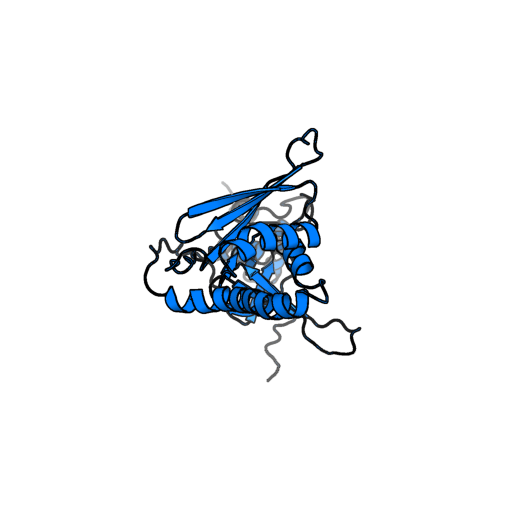 11.484 1.00 87.12 92 HIS A CA 1
ATOM 733 C C . HIS A 1 92 ? -10.671 2.180 12.756 1.00 87.12 92 HIS A C 1
ATOM 735 O O . HIS A 1 92 ? -11.029 2.836 13.730 1.00 87.12 92 HIS A O 1
ATOM 741 N N . ALA A 1 93 ? -9.605 1.390 12.764 1.00 87.94 93 ALA A N 1
ATOM 742 C CA . ALA A 1 93 ? -8.731 1.269 13.918 1.00 87.94 93 ALA A CA 1
ATOM 743 C C . ALA A 1 93 ? -7.271 1.488 13.525 1.00 87.94 93 ALA A C 1
ATOM 745 O O . ALA A 1 93 ? -6.824 0.964 12.505 1.00 87.94 93 ALA A O 1
ATOM 746 N N . ASP A 1 94 ? -6.558 2.255 14.343 1.00 88.25 94 ASP A N 1
ATOM 747 C CA . ASP A 1 94 ? -5.177 2.675 14.103 1.00 88.25 94 ASP A CA 1
ATOM 748 C C . ASP A 1 94 ? -4.402 2.742 15.427 1.00 88.25 94 ASP A C 1
ATOM 750 O O . ASP A 1 94 ? -4.976 3.010 16.486 1.00 88.25 94 ASP A O 1
ATOM 754 N N . VAL A 1 95 ? -3.099 2.484 15.379 1.00 88.69 95 VAL A N 1
ATOM 755 C CA . VAL A 1 95 ? -2.209 2.523 16.536 1.00 88.69 95 VAL A CA 1
ATOM 756 C C . VAL A 1 95 ? -1.193 3.642 16.370 1.00 88.69 95 VAL A C 1
ATOM 758 O O . VAL A 1 95 ? -0.278 3.574 15.557 1.00 88.69 95 VAL A O 1
ATOM 761 N N . VAL A 1 96 ? -1.280 4.635 17.247 1.00 90.44 96 VAL A N 1
ATOM 762 C CA . VAL A 1 96 ? -0.334 5.747 17.288 1.00 90.44 96 VAL A CA 1
ATOM 763 C C . VAL A 1 96 ? 0.833 5.398 18.209 1.00 90.44 96 VAL A C 1
ATOM 765 O O . VAL A 1 96 ? 0.630 5.095 19.387 1.00 90.44 96 VAL A O 1
ATOM 768 N N . GLY A 1 97 ? 2.063 5.474 17.695 1.00 89.94 97 GLY A N 1
ATOM 769 C CA . GLY A 1 97 ? 3.294 5.442 18.489 1.00 89.94 97 GLY A CA 1
ATOM 770 C C . GLY A 1 97 ? 4.491 4.790 17.779 1.00 89.94 97 GLY A C 1
ATOM 771 O O . GLY A 1 97 ? 4.406 4.460 16.596 1.00 89.94 97 GLY A O 1
ATOM 772 N N . PRO A 1 98 ? 5.616 4.582 18.489 1.00 90.06 98 PRO A N 1
ATOM 773 C CA . PRO A 1 98 ? 5.801 4.840 19.920 1.00 90.06 98 PRO A CA 1
ATOM 774 C C . PRO A 1 98 ? 5.833 6.339 20.263 1.00 90.06 98 PRO A C 1
ATOM 776 O O . PRO A 1 98 ? 6.427 7.140 19.546 1.00 90.06 98 PRO A O 1
ATOM 779 N N . LEU A 1 99 ? 5.190 6.698 21.370 1.00 93.31 99 LEU A N 1
ATOM 780 C CA . LEU A 1 99 ? 5.176 8.022 21.995 1.00 93.31 99 LEU A CA 1
ATOM 781 C C . LEU A 1 99 ? 6.108 8.040 23.222 1.00 93.31 99 LEU A C 1
ATOM 783 O O . LEU A 1 99 ? 6.506 6.965 23.689 1.00 93.31 99 LEU A O 1
ATOM 787 N N . PRO A 1 100 ? 6.453 9.227 23.764 1.00 95.75 100 PRO A N 1
ATOM 788 C CA . PRO A 1 100 ? 7.136 9.322 25.049 1.00 95.75 100 PRO A CA 1
ATOM 789 C C . PRO A 1 100 ? 6.407 8.510 26.120 1.00 95.75 100 PRO A C 1
ATOM 791 O O . PRO A 1 100 ? 5.184 8.576 26.243 1.00 95.75 100 PRO A O 1
ATOM 794 N N . GLU A 1 101 ? 7.175 7.720 26.862 1.00 95.62 101 GLU A N 1
ATOM 795 C CA . GLU A 1 101 ? 6.645 6.829 27.886 1.00 95.62 101 GLU A CA 1
ATOM 796 C C . GLU A 1 101 ? 6.017 7.628 29.029 1.00 95.62 101 GLU A C 1
ATOM 798 O O . GLU A 1 101 ? 6.635 8.538 29.583 1.00 95.62 101 GLU A O 1
ATOM 803 N N . THR A 1 102 ? 4.781 7.287 29.389 1.00 94.75 102 THR A N 1
ATOM 804 C CA . THR A 1 102 ? 4.136 7.849 30.579 1.00 94.75 102 THR A CA 1
ATOM 805 C C . THR A 1 102 ? 4.719 7.234 31.852 1.00 94.75 102 THR A C 1
ATOM 807 O O . THR A 1 102 ? 5.283 6.144 31.824 1.00 94.75 102 THR A O 1
ATOM 810 N N . LEU A 1 103 ? 4.481 7.857 33.012 1.00 94.56 103 LEU A N 1
ATOM 811 C CA . LEU A 1 103 ? 4.839 7.279 34.322 1.00 94.56 103 LEU A CA 1
ATOM 812 C C . LEU A 1 103 ? 4.235 5.881 34.556 1.00 94.56 103 LEU A C 1
ATOM 814 O O . LEU A 1 103 ? 4.757 5.087 35.327 1.00 94.56 103 LEU A O 1
ATOM 818 N N . THR A 1 104 ? 3.130 5.583 33.873 1.00 92.69 104 THR A N 1
ATOM 819 C CA . THR A 1 104 ? 2.432 4.292 33.903 1.00 92.69 104 THR A CA 1
ATOM 820 C C . THR A 1 104 ? 2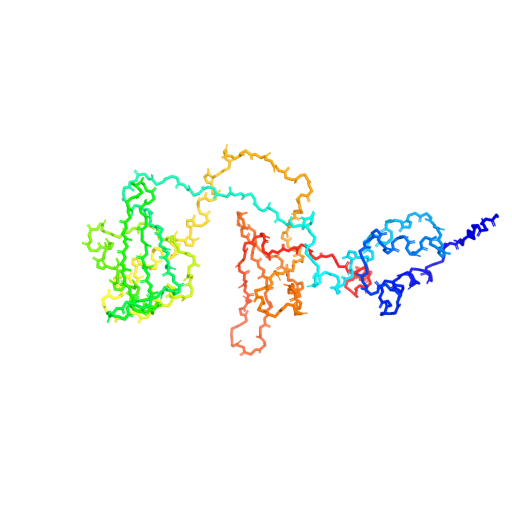.918 3.300 32.837 1.00 92.69 104 THR A C 1
ATOM 822 O O . THR A 1 104 ? 2.311 2.246 32.670 1.00 92.69 104 THR A O 1
ATOM 825 N N . GLY A 1 105 ? 3.988 3.620 32.102 1.00 93.31 105 GLY A N 1
ATOM 826 C CA . GLY A 1 105 ? 4.603 2.743 31.102 1.00 93.31 105 GLY A CA 1
ATOM 827 C C . GLY A 1 105 ? 3.888 2.694 29.746 1.00 93.31 105 GLY A C 1
ATOM 828 O O . GLY A 1 105 ? 4.180 1.821 28.926 1.00 93.31 105 GLY A O 1
ATOM 829 N N . ASN A 1 106 ? 2.935 3.595 29.479 1.00 94.75 106 ASN A N 1
ATOM 830 C CA . ASN A 1 106 ? 2.209 3.617 28.208 1.00 94.75 106 ASN A CA 1
ATOM 831 C C . ASN A 1 106 ? 3.020 4.325 27.123 1.00 94.75 106 ASN A C 1
ATOM 833 O O . ASN A 1 106 ? 3.597 5.382 27.362 1.00 94.75 106 ASN A O 1
ATOM 837 N N . LYS A 1 107 ? 3.041 3.739 25.922 1.00 95.81 107 LYS A N 1
ATOM 838 C CA . LYS A 1 107 ? 3.838 4.213 24.774 1.00 95.81 107 LYS A CA 1
ATOM 839 C C . LYS A 1 107 ? 3.032 4.308 23.487 1.00 95.81 107 LYS A C 1
ATOM 841 O O . LYS A 1 107 ? 3.557 4.747 22.471 1.00 95.81 107 LYS A O 1
ATOM 846 N N . TYR A 1 108 ? 1.782 3.864 23.502 1.00 94.19 108 TYR A N 1
ATOM 847 C CA . TYR A 1 108 ? 0.939 3.815 22.319 1.00 94.19 108 TYR A CA 1
ATOM 848 C C . TYR A 1 108 ? -0.485 4.234 22.656 1.00 94.19 108 TYR A C 1
ATOM 850 O O . TYR A 1 108 ? -0.923 4.117 23.802 1.00 94.19 108 TYR A O 1
ATOM 858 N N . ILE A 1 109 ? -1.212 4.678 21.636 1.00 94.12 109 ILE A N 1
ATOM 859 C CA . ILE A 1 109 ? -2.643 4.961 21.711 1.00 94.12 109 ILE A CA 1
ATOM 860 C C . ILE A 1 109 ? -3.331 4.123 20.644 1.00 94.12 109 ILE A C 1
ATOM 862 O O . ILE A 1 109 ? -2.989 4.216 19.468 1.00 94.12 109 ILE A O 1
ATOM 866 N N . PHE A 1 110 ? -4.293 3.305 21.052 1.00 93.00 110 PHE A N 1
ATOM 867 C CA . PHE A 1 110 ? -5.153 2.572 20.144 1.00 93.00 110 PHE A CA 1
ATOM 868 C C . PHE A 1 110 ? -6.428 3.376 19.893 1.00 93.00 110 PHE A C 1
ATOM 870 O O . PHE A 1 110 ? -7.206 3.624 20.815 1.00 93.00 110 PHE A O 1
ATOM 877 N N . VAL A 1 111 ? -6.615 3.811 18.651 1.00 93.44 111 VAL A N 1
ATOM 878 C CA . VAL A 1 111 ? -7.713 4.676 18.230 1.00 93.44 111 VAL A CA 1
ATOM 879 C C . VAL A 1 111 ? -8.721 3.875 17.417 1.00 93.44 111 VAL A C 1
ATOM 881 O O . VAL A 1 111 ? -8.344 3.147 16.503 1.00 93.44 111 VAL A O 1
ATOM 884 N N . PHE A 1 112 ? -10.006 4.058 17.710 1.00 93.50 112 PHE A N 1
ATOM 885 C CA . PHE A 1 112 ? -11.129 3.583 16.911 1.00 93.50 112 PHE A CA 1
ATOM 886 C C . PHE A 1 112 ? -11.987 4.760 16.474 1.00 93.50 112 PHE A C 1
ATOM 888 O O . PHE A 1 112 ? -12.352 5.603 17.291 1.00 93.50 112 PHE A O 1
ATOM 895 N N . VAL A 1 113 ? -12.366 4.785 15.202 1.00 93.50 113 VAL A N 1
ATOM 896 C CA . VAL A 1 113 ? -13.226 5.820 14.631 1.00 93.50 113 VAL A CA 1
ATOM 897 C C . VAL A 1 113 ? -14.433 5.168 13.973 1.00 93.50 113 VAL A C 1
ATOM 899 O O . VAL A 1 113 ? -14.305 4.389 13.025 1.00 93.50 113 VAL A O 1
ATOM 902 N N . CYS A 1 114 ? -15.625 5.510 14.455 1.00 93.12 114 CYS A N 1
ATOM 903 C CA . CYS A 1 114 ? -16.881 5.133 13.818 1.00 93.12 114 CYS A CA 1
ATOM 904 C C . CYS A 1 114 ? -17.022 5.867 12.477 1.00 93.12 114 CYS A C 1
ATOM 906 O O . CYS A 1 114 ? -17.020 7.097 12.422 1.00 93.12 114 CYS A O 1
ATOM 908 N N . ALA A 1 115 ? -17.188 5.127 11.380 1.00 89.62 115 ALA A N 1
ATOM 909 C CA . ALA A 1 115 ? -17.253 5.719 10.047 1.00 89.62 115 ALA A CA 1
ATOM 910 C C . ALA A 1 115 ? -18.483 6.620 9.835 1.00 89.62 115 ALA A C 1
ATOM 912 O O . ALA A 1 115 ? -18.379 7.584 9.071 1.00 89.62 115 ALA A O 1
ATOM 913 N N . PHE A 1 116 ? -19.605 6.309 10.499 1.00 91.75 116 PHE A N 1
ATOM 914 C CA . PHE A 1 116 ? -20.875 7.035 10.393 1.00 91.75 116 PHE A CA 1
ATOM 915 C C . PHE A 1 116 ? -20.873 8.311 11.242 1.00 91.75 116 PHE A C 1
ATOM 917 O O . PHE A 1 116 ? -20.917 9.411 10.707 1.00 91.75 116 PHE A O 1
ATOM 924 N N . THR A 1 117 ? -20.744 8.174 12.564 1.00 93.81 117 THR A N 1
ATOM 925 C CA . THR A 1 117 ? -20.847 9.307 13.501 1.00 93.81 117 THR A CA 1
ATOM 926 C C . THR A 1 117 ? -19.557 10.106 13.657 1.00 93.81 117 THR A C 1
ATOM 928 O O . THR A 1 117 ? -19.570 11.147 14.303 1.00 93.81 117 THR A O 1
ATOM 931 N N . LYS A 1 118 ? -18.428 9.599 13.143 1.00 93.12 118 LYS A N 1
ATOM 932 C CA . LYS A 1 118 ? -17.073 10.099 13.445 1.00 93.12 118 LYS A CA 1
ATOM 933 C C . LYS A 1 118 ? -16.714 10.063 14.933 1.00 93.12 118 LYS A C 1
ATOM 935 O O . LYS A 1 118 ? -15.748 10.694 15.339 1.00 93.12 118 LYS A O 1
ATOM 940 N N . PHE A 1 119 ? -17.454 9.296 15.737 1.00 95.44 119 PHE A N 1
ATOM 941 C CA . PHE A 1 119 ? -17.156 9.098 17.151 1.00 95.44 119 PHE A CA 1
ATOM 942 C C . PHE A 1 119 ? -15.804 8.401 17.328 1.00 95.44 119 PHE A C 1
ATOM 944 O O . PHE A 1 119 ? -15.534 7.404 16.650 1.00 95.44 119 PHE A O 1
ATOM 951 N N . ILE A 1 120 ? -14.982 8.926 18.239 1.00 96.56 120 ILE A N 1
ATOM 952 C CA . ILE A 1 120 ? -13.602 8.491 18.464 1.00 96.56 120 ILE A CA 1
ATOM 953 C C . ILE A 1 120 ? -13.488 7.843 19.842 1.00 96.56 120 ILE A C 1
ATOM 955 O O . ILE A 1 120 ? -13.943 8.394 20.841 1.00 96.56 120 ILE A O 1
ATOM 959 N N . ILE A 1 121 ? -12.834 6.687 19.890 1.00 96.69 121 ILE A N 1
ATOM 960 C CA . ILE A 1 121 ? -12.421 6.006 21.118 1.00 96.69 121 ILE A CA 1
ATOM 961 C C . ILE A 1 121 ? -10.902 5.919 21.074 1.00 96.69 121 ILE A C 1
ATOM 963 O O . ILE A 1 121 ? -10.359 5.412 20.099 1.00 96.69 121 ILE A O 1
ATOM 967 N N . ALA A 1 122 ? -10.220 6.404 22.105 1.00 96.38 122 ALA A N 1
ATOM 968 C CA . ALA A 1 122 ? -8.766 6.368 22.190 1.00 96.38 122 ALA A CA 1
ATOM 969 C C . ALA A 1 122 ? -8.344 5.753 23.524 1.00 96.38 122 ALA A C 1
ATOM 971 O O . ALA A 1 122 ? -8.768 6.210 24.583 1.00 96.38 122 ALA A O 1
ATOM 972 N N . GLU A 1 123 ? -7.514 4.716 23.470 1.00 95.44 123 GLU A N 1
ATOM 973 C CA . GLU A 1 123 ? -7.079 3.966 24.648 1.00 95.44 123 GLU A CA 1
ATOM 974 C C . GLU A 1 123 ? -5.563 3.870 24.699 1.00 95.44 123 GLU A C 1
ATOM 976 O O . GLU A 1 123 ? -4.916 3.469 23.735 1.00 95.44 123 GLU A O 1
ATOM 981 N N . VAL A 1 124 ? -4.988 4.230 25.842 1.00 95.19 124 VAL A N 1
ATOM 982 C CA . VAL A 1 124 ? -3.542 4.153 26.059 1.00 95.19 124 VAL A CA 1
ATOM 983 C C . VAL A 1 124 ? -3.106 2.712 26.315 1.00 95.19 124 VAL A C 1
ATOM 985 O O . VAL A 1 124 ? -3.809 1.942 26.970 1.00 95.19 124 VAL A O 1
ATOM 988 N N . MET A 1 125 ? -1.932 2.340 25.807 1.00 93.75 125 MET A N 1
ATOM 989 C CA . MET A 1 125 ? -1.369 1.007 26.010 1.00 93.75 125 MET A CA 1
ATOM 990 C C . MET A 1 125 ? 0.165 1.007 26.035 1.00 93.75 125 MET A C 1
ATOM 992 O O . MET A 1 125 ? 0.836 1.805 25.375 1.00 93.75 125 MET A O 1
ATOM 996 N N . ALA A 1 126 ? 0.733 0.066 26.786 1.00 92.88 126 ALA A N 1
ATOM 997 C CA . ALA A 1 126 ? 2.180 -0.116 26.917 1.00 92.88 126 ALA A CA 1
ATOM 998 C C . ALA A 1 126 ? 2.814 -0.861 25.731 1.00 92.88 126 ALA A C 1
ATOM 1000 O O . ALA A 1 126 ? 3.985 -0.660 25.413 1.00 92.88 126 ALA A O 1
ATOM 1001 N N . ASN A 1 127 ? 2.055 -1.731 25.059 1.00 88.56 127 ASN A N 1
ATOM 1002 C CA . ASN A 1 127 ? 2.546 -2.574 23.971 1.00 88.56 127 ASN A CA 1
ATOM 1003 C C . ASN A 1 127 ? 1.481 -2.777 22.885 1.00 88.56 127 ASN A C 1
ATOM 1005 O O . ASN A 1 127 ? 0.291 -2.643 23.146 1.00 88.56 127 ASN A O 1
ATOM 1009 N N . GLN A 1 128 ? 1.925 -3.146 21.682 1.00 85.88 128 GLN A N 1
ATOM 1010 C CA . GLN A 1 128 ? 1.060 -3.464 20.538 1.00 85.88 128 GLN A CA 1
ATOM 1011 C C . GLN A 1 128 ? 0.820 -4.975 20.386 1.00 85.88 128 GLN A C 1
ATOM 1013 O O . GLN A 1 128 ? 0.683 -5.473 19.266 1.00 85.88 128 GLN A O 1
ATOM 1018 N N . ARG A 1 129 ? 0.870 -5.742 21.485 1.00 81.00 129 ARG A N 1
ATOM 1019 C CA . ARG A 1 129 ? 0.674 -7.190 21.397 1.00 81.00 129 ARG A CA 1
ATOM 1020 C C . ARG A 1 129 ? -0.763 -7.508 21.010 1.00 81.00 129 ARG A C 1
ATOM 1022 O O . ARG A 1 129 ? -1.704 -6.785 21.334 1.00 81.00 129 ARG A O 1
ATOM 1029 N N . ALA A 1 130 ? -0.886 -8.631 20.330 1.00 75.50 130 ALA A N 1
ATOM 1030 C CA . ALA A 1 130 ? -2.113 -9.135 19.759 1.00 75.50 130 ALA A CA 1
ATOM 1031 C C . ALA A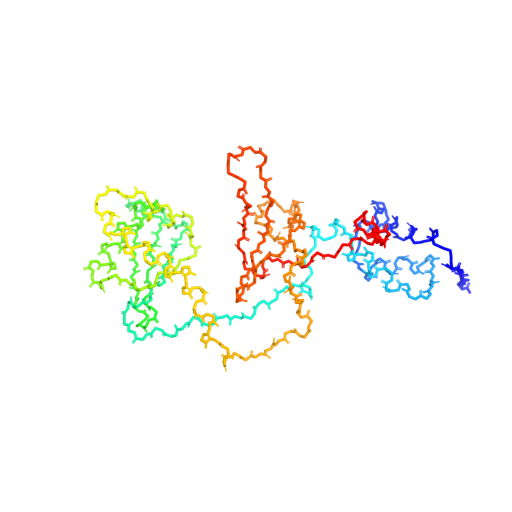 1 130 ? -3.249 -9.261 20.803 1.00 75.50 130 ALA A C 1
ATOM 1033 O O . ALA A 1 130 ? -4.342 -8.724 20.628 1.00 75.50 130 ALA A O 1
ATOM 1034 N N . ASP A 1 131 ? -2.948 -9.875 21.944 1.00 75.12 131 ASP A N 1
ATOM 1035 C CA . ASP A 1 131 ? -3.850 -10.046 23.085 1.00 75.12 131 ASP A CA 1
ATOM 1036 C C . ASP A 1 131 ? -4.298 -8.707 23.699 1.00 75.12 131 ASP A C 1
ATOM 1038 O O . ASP A 1 131 ? -5.480 -8.519 24.001 1.00 75.12 131 ASP A O 1
ATOM 1042 N N . THR A 1 132 ? -3.377 -7.746 23.835 1.00 83.56 132 THR A N 1
ATOM 1043 C CA . THR A 1 132 ? -3.681 -6.397 24.334 1.00 83.56 132 THR A CA 1
ATOM 1044 C C . THR A 1 132 ? -4.679 -5.688 23.418 1.00 83.56 132 THR A C 1
ATOM 1046 O O . THR A 1 132 ? -5.677 -5.150 23.902 1.00 83.56 132 THR A O 1
ATOM 1049 N N . LEU A 1 133 ? -4.447 -5.723 22.102 1.00 82.75 133 LEU A N 1
ATOM 1050 C CA . LEU A 1 133 ? -5.324 -5.094 21.112 1.00 82.75 133 LEU A CA 1
ATOM 1051 C C . LEU A 1 133 ? -6.722 -5.728 21.114 1.00 82.75 133 LEU A C 1
ATOM 1053 O O . LEU A 1 133 ? -7.722 -5.009 21.157 1.00 82.75 133 LEU A O 1
ATOM 1057 N N . ALA A 1 134 ? -6.802 -7.063 21.125 1.00 80.25 134 ALA A N 1
ATOM 1058 C CA . ALA A 1 134 ? -8.073 -7.785 21.149 1.00 80.25 134 ALA A CA 1
ATOM 1059 C C . ALA A 1 134 ? -8.888 -7.484 22.417 1.00 80.25 134 ALA A C 1
ATOM 1061 O O . ALA A 1 134 ? -10.094 -7.228 22.335 1.00 80.25 134 ALA A O 1
ATOM 1062 N N . ARG A 1 135 ? -8.232 -7.448 23.586 1.00 83.00 135 ARG A N 1
ATOM 1063 C CA . ARG A 1 135 ? -8.865 -7.093 24.865 1.00 83.00 135 ARG A CA 1
ATOM 1064 C C . ARG A 1 135 ? -9.423 -5.672 24.846 1.00 83.00 135 ARG A C 1
ATOM 1066 O O . ARG A 1 135 ? -10.576 -5.468 25.222 1.00 83.00 135 ARG A O 1
ATOM 1073 N N . ILE A 1 136 ? -8.633 -4.695 24.395 1.00 89.56 136 ILE A N 1
ATOM 1074 C CA . ILE A 1 136 ? -9.071 -3.294 24.305 1.00 89.56 136 ILE A CA 1
ATOM 1075 C C . ILE A 1 136 ? -10.260 -3.172 23.349 1.00 89.56 136 ILE A C 1
ATOM 1077 O O . ILE A 1 136 ? -11.281 -2.597 23.721 1.00 89.56 136 ILE A O 1
ATOM 1081 N N . PHE A 1 137 ? -10.171 -3.757 22.152 1.00 85.75 137 PHE A N 1
ATOM 1082 C CA . PHE A 1 137 ? -11.254 -3.712 21.170 1.00 85.75 137 PHE A CA 1
ATOM 1083 C C . PHE A 1 137 ? -12.549 -4.330 21.710 1.00 85.75 137 PHE A C 1
ATOM 1085 O O . PHE A 1 137 ? -13.623 -3.737 21.590 1.00 85.75 137 PHE A O 1
ATOM 1092 N N . THR A 1 138 ? -12.447 -5.481 22.375 1.00 83.00 138 THR A N 1
ATOM 1093 C CA . THR A 1 138 ? -13.609 -6.162 22.954 1.00 83.00 138 THR A CA 1
ATOM 1094 C C . THR A 1 138 ? -14.256 -5.316 24.047 1.00 83.00 138 THR A C 1
ATOM 1096 O O . THR A 1 138 ? -15.457 -5.066 24.006 1.00 83.00 138 THR A O 1
ATOM 1099 N N . ASN A 1 139 ? -13.465 -4.796 24.986 1.00 85.94 139 ASN A N 1
ATOM 1100 C CA . ASN A 1 139 ? -13.988 -4.051 26.132 1.00 85.94 139 ASN A CA 1
ATOM 1101 C C . ASN A 1 139 ? -14.523 -2.664 25.759 1.00 85.94 139 ASN A C 1
ATOM 1103 O O . ASN A 1 139 ? -15.444 -2.153 26.398 1.00 85.94 139 ASN A O 1
ATOM 1107 N N . ARG A 1 140 ? -13.914 -2.013 24.765 1.00 92.31 140 ARG A N 1
ATOM 1108 C CA . ARG A 1 140 ? -14.172 -0.598 24.465 1.00 92.31 140 ARG A CA 1
ATOM 1109 C C . ARG A 1 140 ? -15.092 -0.397 23.277 1.00 92.31 140 ARG A C 1
ATOM 1111 O O . ARG A 1 140 ? -15.802 0.604 23.253 1.00 92.31 140 ARG A O 1
ATOM 1118 N N . VAL A 1 141 ? -15.116 -1.343 22.340 1.00 88.75 141 VAL A N 1
ATOM 1119 C CA . VAL A 1 141 ? -16.004 -1.298 21.176 1.00 88.75 141 VAL A CA 1
ATOM 1120 C C . VAL A 1 141 ? -17.117 -2.327 21.320 1.00 88.75 141 VAL A C 1
ATOM 1122 O O . VAL A 1 141 ? -18.276 -1.940 21.448 1.00 88.75 141 VAL A O 1
ATOM 1125 N N . ILE A 1 142 ? -16.779 -3.619 21.378 1.00 84.69 142 ILE A N 1
ATOM 1126 C CA . ILE A 1 142 ? -17.780 -4.697 21.295 1.00 84.69 142 ILE A CA 1
ATOM 1127 C C . ILE A 1 142 ? -18.748 -4.669 22.479 1.00 84.69 142 ILE A C 1
ATOM 1129 O O . ILE A 1 142 ? -19.959 -4.667 22.282 1.00 84.69 142 ILE A O 1
ATOM 1133 N N . ALA A 1 143 ? -18.231 -4.599 23.705 1.00 84.62 143 ALA A N 1
ATOM 1134 C CA . ALA A 1 143 ? -19.044 -4.629 24.917 1.00 84.62 143 ALA A CA 1
ATOM 1135 C C . ALA A 1 143 ? -19.975 -3.411 25.060 1.00 84.62 143 ALA A C 1
ATOM 1137 O O . ALA A 1 143 ? -20.936 -3.464 25.820 1.00 84.62 143 ALA A O 1
ATOM 1138 N N . ARG A 1 144 ? -19.689 -2.308 24.353 1.00 90.75 144 ARG A N 1
ATOM 1139 C CA . ARG A 1 144 ? -20.437 -1.046 24.463 1.00 90.75 144 ARG A CA 1
ATOM 1140 C C . ARG A 1 144 ? -21.383 -0.801 23.294 1.00 90.75 144 ARG A C 1
ATOM 1142 O O . ARG A 1 144 ? -22.487 -0.314 23.499 1.00 90.75 144 ARG A O 1
ATOM 1149 N N . PHE A 1 145 ? -20.939 -1.107 22.079 1.00 89.44 145 PHE A N 1
ATOM 1150 C CA . PHE A 1 145 ? -21.631 -0.742 20.839 1.00 89.44 145 PHE A CA 1
ATOM 1151 C C . PHE A 1 145 ? -22.015 -1.956 19.992 1.00 89.44 145 PHE A C 1
ATOM 1153 O O . PHE A 1 145 ? -22.625 -1.809 18.935 1.00 89.44 145 PHE A O 1
ATOM 1160 N N . GLY A 1 146 ? -21.668 -3.156 20.455 1.00 82.38 146 GLY A N 1
ATOM 1161 C CA . GLY A 1 146 ? -21.818 -4.383 19.698 1.00 82.38 146 GLY A CA 1
ATOM 1162 C C . GLY A 1 146 ? -20.697 -4.593 18.685 1.00 82.38 146 GLY A C 1
ATOM 1163 O O . GLY A 1 146 ? -19.732 -3.835 18.567 1.00 82.38 146 GLY A O 1
ATOM 1164 N N . VAL A 1 147 ? -20.821 -5.695 17.959 1.00 82.06 147 VAL A N 1
ATOM 1165 C CA . VAL A 1 147 ? -19.843 -6.128 16.966 1.00 82.06 147 VAL A CA 1
ATOM 1166 C C . VAL A 1 147 ? -20.024 -5.308 15.678 1.00 82.06 147 VAL A C 1
ATOM 1168 O O . VAL A 1 147 ? -21.119 -5.337 15.109 1.00 82.06 147 VAL A O 1
ATOM 1171 N N . PRO A 1 148 ? -18.981 -4.620 15.173 1.00 82.31 148 PRO A N 1
ATOM 1172 C CA . PRO A 1 148 ? -19.066 -3.933 13.889 1.00 82.31 148 PRO A CA 1
ATOM 1173 C C . PRO A 1 148 ? -19.130 -4.928 12.725 1.00 82.31 148 PRO A C 1
ATOM 1175 O O . PRO A 1 148 ? -18.551 -6.011 12.793 1.00 82.31 148 PRO A O 1
ATOM 1178 N N . GLU A 1 149 ? -19.779 -4.553 11.623 1.00 79.62 149 GLU A N 1
ATOM 1179 C CA . GLU A 1 149 ? -19.801 -5.391 10.413 1.00 79.62 149 GLU A CA 1
ATOM 1180 C C . GLU A 1 149 ? -18.454 -5.375 9.685 1.00 79.62 149 GLU A C 1
ATOM 1182 O O . GLU A 1 149 ? -18.051 -6.373 9.080 1.00 79.62 149 GLU A O 1
ATOM 1187 N N . LEU A 1 150 ? -17.749 -4.242 9.750 1.00 73.50 150 LEU A N 1
ATOM 1188 C CA . LEU A 1 150 ? -16.475 -4.041 9.077 1.00 73.50 150 LEU A CA 1
ATOM 1189 C C . LEU A 1 150 ? -15.471 -3.320 9.979 1.00 73.50 150 LEU A C 1
ATOM 1191 O O . LEU A 1 150 ? -15.666 -2.166 10.360 1.00 73.50 150 LEU A O 1
ATOM 1195 N N . LEU A 1 151 ? -14.355 -3.990 10.260 1.00 79.00 151 LEU A N 1
ATOM 1196 C CA . LEU A 1 151 ? -13.181 -3.401 10.898 1.00 79.00 151 LEU A CA 1
ATOM 1197 C C . LEU A 1 151 ? -12.098 -3.162 9.838 1.00 79.00 151 LEU A C 1
ATOM 1199 O O . LEU A 1 151 ? -11.712 -4.092 9.126 1.00 79.00 151 LEU A O 1
ATOM 1203 N N . ILE A 1 152 ? -11.613 -1.925 9.739 1.00 76.31 152 ILE A N 1
ATOM 1204 C CA . ILE A 1 152 ? -10.530 -1.537 8.827 1.00 76.31 152 ILE A CA 1
ATOM 1205 C C . ILE A 1 152 ? -9.309 -1.146 9.648 1.00 76.31 152 ILE A C 1
ATOM 1207 O O . ILE A 1 152 ? -9.401 -0.236 10.468 1.00 76.31 152 ILE A O 1
ATOM 1211 N N . THR A 1 153 ? -8.179 -1.806 9.395 1.00 75.19 153 THR A N 1
ATOM 1212 C CA . THR A 1 153 ? -6.893 -1.514 10.038 1.00 75.19 153 THR A CA 1
ATOM 1213 C C . THR A 1 153 ? -5.779 -1.486 8.996 1.00 75.19 153 THR A C 1
ATOM 1215 O O . THR A 1 153 ? -5.836 -2.179 7.979 1.00 75.19 153 THR A O 1
ATOM 1218 N N . ASP A 1 154 ? -4.764 -0.670 9.237 1.00 64.50 154 ASP A N 1
ATOM 1219 C CA . ASP A 1 154 ? -3.540 -0.575 8.437 1.00 64.50 154 ASP A CA 1
ATOM 1220 C C . ASP A 1 154 ? -2.423 -1.507 8.961 1.00 64.50 154 ASP A C 1
ATOM 1222 O O . ASP A 1 154 ? -1.588 -1.996 8.194 1.00 64.50 154 ASP A O 1
ATOM 1226 N N . HIS A 1 155 ? -2.458 -1.848 10.251 1.00 56.88 155 HIS A N 1
ATOM 1227 C CA . HIS A 1 155 ? -1.486 -2.691 10.958 1.00 56.88 155 HIS A CA 1
ATOM 1228 C C . HIS A 1 155 ? -1.782 -4.207 10.903 1.00 56.88 155 HIS A C 1
ATOM 1230 O O . HIS A 1 155 ? -1.829 -4.903 11.922 1.00 56.88 155 HIS A O 1
ATOM 1236 N N . GLY A 1 156 ? -1.942 -4.753 9.693 1.00 53.00 156 GLY A N 1
ATOM 1237 C CA . GLY A 1 156 ? -2.408 -6.126 9.456 1.00 53.00 156 GLY A CA 1
ATOM 1238 C C . GLY A 1 156 ? -1.743 -7.229 10.297 1.00 53.00 156 GLY A C 1
ATOM 1239 O O . GLY A 1 156 ? -2.450 -8.044 10.865 1.00 53.00 156 GLY A O 1
ATOM 1240 N N . THR A 1 157 ? -0.417 -7.285 10.458 1.00 55.03 157 THR A N 1
ATOM 1241 C CA . THR A 1 157 ? 0.232 -8.459 11.090 1.00 55.03 157 THR A CA 1
ATOM 1242 C C . THR A 1 157 ? -0.093 -8.653 12.571 1.00 55.03 157 THR A C 1
ATOM 1244 O O . THR A 1 157 ? -0.264 -9.793 12.988 1.00 55.03 157 THR A O 1
ATOM 1247 N N . ASN A 1 158 ? -0.209 -7.574 13.353 1.00 55.22 158 ASN A N 1
ATOM 1248 C CA . ASN A 1 158 ? -0.521 -7.674 14.785 1.00 55.22 158 ASN A CA 1
ATOM 1249 C C . ASN A 1 158 ? -2.014 -7.927 15.013 1.00 55.22 158 ASN A C 1
ATOM 1251 O O . ASN A 1 158 ? -2.378 -8.650 15.933 1.00 55.22 158 ASN A O 1
ATOM 1255 N N . PHE A 1 159 ? -2.879 -7.377 14.156 1.00 59.56 159 PHE A N 1
ATOM 1256 C CA . PHE A 1 159 ? -4.315 -7.652 14.201 1.00 59.56 159 PHE A CA 1
ATOM 1257 C C . PHE A 1 159 ? -4.647 -9.065 13.713 1.00 59.56 159 PHE A C 1
ATOM 1259 O O . PHE A 1 159 ? -5.490 -9.736 14.297 1.00 59.56 159 PHE A O 1
ATOM 1266 N N . LEU A 1 160 ? -3.961 -9.553 12.678 1.00 55.81 160 LEU A N 1
ATOM 1267 C CA . LEU A 1 160 ? -4.163 -10.905 12.156 1.00 55.81 160 LEU A CA 1
ATOM 1268 C C . LEU A 1 160 ? -3.795 -11.973 13.188 1.00 55.81 160 LEU A C 1
ATOM 1270 O O . LEU A 1 160 ? -4.533 -12.941 13.319 1.00 55.81 160 LEU A O 1
ATOM 1274 N N . SER A 1 161 ? -2.701 -11.792 13.937 1.00 54.84 161 SER A N 1
ATOM 1275 C CA . SER A 1 161 ? -2.346 -12.702 15.033 1.00 54.84 161 SER A CA 1
ATOM 1276 C C . SER A 1 161 ? -3.253 -12.526 16.257 1.00 54.84 161 SER A C 1
ATOM 1278 O O . SER A 1 161 ? -3.641 -13.516 16.870 1.00 54.84 161 SER A O 1
ATOM 1280 N N . ALA A 1 162 ? -3.678 -11.294 16.569 1.00 55.72 162 ALA A N 1
ATOM 1281 C CA . ALA A 1 162 ? -4.575 -10.986 17.695 1.00 55.72 162 ALA A CA 1
ATOM 1282 C C . ALA A 1 162 ? -5.881 -11.763 17.661 1.00 55.72 162 ALA A C 1
ATOM 1284 O O . ALA A 1 162 ? -6.372 -12.219 18.691 1.00 55.72 162 ALA A O 1
ATOM 1285 N N . PHE A 1 163 ? -6.446 -11.880 16.465 1.00 54.56 163 PHE A N 1
ATOM 1286 C CA . PHE A 1 163 ? -7.763 -12.459 16.258 1.00 54.56 163 PHE A CA 1
ATOM 1287 C C . PHE A 1 163 ? -7.708 -13.916 15.777 1.00 54.56 163 PHE A C 1
ATOM 1289 O O . PHE A 1 163 ? -8.749 -14.454 15.415 1.00 54.56 163 PHE A O 1
ATOM 1296 N N . ALA A 1 164 ? -6.526 -14.544 15.735 1.00 50.62 164 ALA A N 1
ATOM 1297 C CA . ALA A 1 164 ? -6.362 -15.939 15.319 1.00 50.62 164 ALA A CA 1
ATOM 1298 C C . ALA A 1 164 ? -6.150 -16.919 16.490 1.00 50.62 164 ALA A C 1
ATOM 1300 O O . ALA A 1 164 ? -6.625 -18.047 16.397 1.00 50.62 164 ALA A O 1
ATOM 1301 N N . ASP A 1 165 ? -5.495 -16.496 17.580 1.00 47.00 165 ASP A N 1
ATOM 1302 C CA . ASP A 1 165 ? -4.882 -17.420 18.560 1.00 47.00 165 ASP A CA 1
ATOM 1303 C C . ASP A 1 165 ? -5.576 -17.534 19.935 1.00 47.00 165 ASP A C 1
ATOM 1305 O O . ASP A 1 165 ? -5.071 -18.212 20.828 1.00 47.00 165 ASP A O 1
ATOM 1309 N N . CYS A 1 166 ? -6.730 -16.907 20.168 1.00 44.75 166 CYS A N 1
ATOM 1310 C CA . CYS A 1 166 ? -7.447 -17.099 21.437 1.00 44.75 166 CYS A CA 1
ATOM 1311 C C . CYS A 1 166 ? -8.375 -18.333 21.321 1.00 44.75 166 CYS A C 1
ATOM 1313 O O . CYS A 1 166 ? -8.916 -18.555 20.237 1.00 44.75 166 CYS A O 1
ATOM 1315 N N . ASN A 1 167 ? -8.557 -19.147 22.379 1.00 46.91 167 ASN A N 1
ATOM 1316 C CA . ASN A 1 167 ? -9.135 -20.506 22.263 1.00 46.91 167 ASN A CA 1
ATOM 1317 C C . ASN A 1 167 ? -10.187 -20.926 23.324 1.00 46.91 167 ASN A C 1
ATOM 1319 O O . ASN A 1 167 ? -10.216 -22.089 23.675 1.00 46.91 167 ASN A O 1
ATOM 1323 N N . ASP A 1 168 ? -11.071 -20.056 23.834 1.00 45.97 168 ASP A N 1
ATOM 1324 C CA . ASP A 1 168 ? -12.284 -20.570 24.538 1.00 45.97 168 ASP A CA 1
ATOM 1325 C C . ASP A 1 168 ? -13.478 -19.596 24.494 1.00 45.97 168 ASP A C 1
ATOM 1327 O O . ASP A 1 168 ? -14.531 -19.902 23.948 1.00 45.97 168 ASP A O 1
ATOM 1331 N N . TYR A 1 169 ? -13.289 -18.328 24.878 1.00 44.78 169 TYR A N 1
ATOM 1332 C CA . TYR A 1 169 ? -14.225 -17.226 24.535 1.00 44.78 169 TYR A CA 1
ATOM 1333 C C . TYR A 1 169 ? -14.153 -16.829 23.046 1.00 44.78 169 TYR A C 1
ATOM 1335 O O . TYR A 1 169 ? -14.933 -16.056 22.480 1.00 44.78 169 TYR A O 1
ATOM 1343 N N . ALA A 1 170 ? -13.143 -17.387 22.408 1.00 42.00 170 ALA A N 1
ATOM 1344 C CA . ALA A 1 170 ? -12.686 -17.070 21.097 1.00 42.00 170 ALA A CA 1
ATOM 1345 C C . ALA A 1 170 ? -13.297 -17.958 20.036 1.00 42.00 170 ALA A C 1
ATOM 1347 O O . ALA A 1 170 ? -13.131 -17.629 18.893 1.00 42.00 170 ALA A O 1
ATOM 1348 N N . GLU A 1 171 ? -14.047 -19.019 20.312 1.00 47.19 171 GLU A N 1
ATOM 1349 C CA . GLU A 1 171 ? -14.746 -19.699 19.214 1.00 47.19 171 GLU A CA 1
ATOM 1350 C C . GLU A 1 171 ? -15.960 -18.875 18.741 1.00 47.19 171 GLU A C 1
ATOM 1352 O O . GLU A 1 171 ? -16.189 -18.702 17.542 1.00 47.19 171 GLU A O 1
ATOM 1357 N N . PHE A 1 172 ? -16.670 -18.235 19.680 1.00 45.88 172 PHE A N 1
ATOM 1358 C CA . PHE A 1 172 ? -17.758 -17.291 19.400 1.00 45.88 172 PHE A CA 1
ATOM 1359 C C . PHE A 1 172 ? -17.245 -15.989 18.770 1.00 45.88 172 PHE A C 1
ATOM 1361 O O . PHE A 1 172 ? -17.763 -15.532 17.740 1.00 45.88 172 PHE A O 1
ATOM 1368 N N . LEU A 1 173 ? -16.182 -15.419 19.352 1.00 47.59 173 LEU A N 1
ATOM 1369 C CA . LEU A 1 173 ? -15.491 -14.271 18.783 1.00 47.59 173 LEU A CA 1
ATOM 1370 C C . LEU A 1 173 ? -14.793 -14.651 17.480 1.00 47.59 173 LEU A C 1
ATOM 1372 O O . LEU A 1 173 ? -15.028 -13.951 16.528 1.00 47.59 173 LEU A O 1
ATOM 1376 N N . ASN A 1 174 ? -14.079 -15.764 17.324 1.00 48.00 174 ASN A N 1
ATOM 1377 C CA . ASN A 1 174 ? -13.473 -16.205 16.054 1.00 48.00 174 ASN A CA 1
ATOM 1378 C C . ASN A 1 174 ? -14.525 -16.538 15.007 1.00 48.00 174 ASN A C 1
ATOM 1380 O O . ASN A 1 174 ? -14.251 -16.318 13.842 1.00 48.00 174 ASN A O 1
ATOM 1384 N N . ARG A 1 175 ? -15.736 -17.008 15.328 1.00 49.62 175 ARG A N 1
ATOM 1385 C CA . ARG A 1 175 ? -16.795 -17.154 14.311 1.00 49.62 175 ARG A CA 1
ATOM 1386 C C . ARG A 1 175 ? -17.246 -15.788 13.804 1.00 49.62 175 ARG A C 1
ATOM 1388 O O . ARG A 1 175 ? -17.395 -15.591 12.602 1.00 49.62 175 ARG A O 1
ATOM 1395 N N . THR A 1 176 ? -17.404 -14.836 14.716 1.00 46.56 176 THR A N 1
ATOM 1396 C CA . THR A 1 176 ? -17.862 -13.470 14.435 1.00 46.56 176 THR A CA 1
ATOM 1397 C C . THR A 1 176 ? -16.758 -12.593 13.830 1.00 46.56 176 THR A C 1
ATOM 1399 O O . THR A 1 176 ? -17.008 -11.848 12.895 1.00 46.56 176 THR A O 1
ATOM 1402 N N . LEU A 1 177 ? -15.519 -12.761 14.276 1.00 49.06 177 LEU A N 1
ATOM 1403 C CA . LEU A 1 177 ? -14.278 -12.113 13.862 1.00 49.06 177 LEU A CA 1
ATOM 1404 C C . LEU A 1 177 ? -13.699 -12.780 12.615 1.00 49.06 177 LEU A C 1
ATOM 1406 O O . LEU A 1 177 ? -13.138 -12.066 11.805 1.00 49.06 177 LEU A O 1
ATOM 1410 N N . ARG A 1 178 ? -13.889 -14.091 12.371 1.00 48.38 178 ARG A N 1
ATOM 1411 C CA . ARG A 1 178 ? -13.697 -14.703 11.038 1.00 48.38 178 ARG A CA 1
ATOM 1412 C C . ARG A 1 178 ? -14.759 -14.205 10.081 1.00 48.38 178 ARG A C 1
ATOM 1414 O O . ARG A 1 178 ? -14.442 -14.023 8.913 1.00 48.38 178 ARG A O 1
ATOM 1421 N N . ARG A 1 179 ? -15.996 -13.958 10.531 1.00 44.66 179 ARG A N 1
ATOM 1422 C CA . ARG A 1 179 ? -16.993 -13.262 9.710 1.00 44.66 179 ARG A CA 1
ATOM 1423 C C . ARG A 1 179 ? -16.522 -11.840 9.433 1.00 44.66 179 ARG A C 1
ATOM 1425 O O . ARG A 1 179 ? -16.433 -11.518 8.274 1.00 44.66 179 ARG A O 1
ATOM 1432 N N . ILE A 1 180 ? -16.066 -11.056 10.409 1.00 48.62 180 ILE A N 1
ATOM 1433 C CA . ILE A 1 180 ? -15.486 -9.716 10.184 1.00 48.62 180 ILE A CA 1
ATOM 1434 C C . ILE A 1 180 ? -14.219 -9.771 9.324 1.00 48.62 180 ILE A C 1
ATOM 1436 O O . ILE A 1 180 ? -14.033 -8.910 8.483 1.00 48.62 180 ILE A O 1
ATOM 1440 N N . TYR A 1 181 ? -13.364 -10.780 9.471 1.00 46.28 181 TYR A N 1
ATOM 1441 C CA . TYR A 1 181 ? -12.148 -10.983 8.683 1.00 46.28 181 TYR A CA 1
ATOM 1442 C C . TYR A 1 181 ? -12.492 -11.355 7.242 1.00 46.28 181 TYR A C 1
ATOM 1444 O O . TYR A 1 181 ? -12.016 -10.721 6.312 1.00 46.28 181 TYR A O 1
ATOM 1452 N N . THR A 1 182 ? -13.378 -12.327 7.030 1.00 44.06 182 THR A N 1
ATOM 1453 C CA . THR A 1 182 ? -13.820 -12.743 5.691 1.00 44.06 182 THR A CA 1
ATOM 1454 C C . THR A 1 182 ? -14.766 -11.736 5.046 1.00 44.06 182 THR A C 1
ATOM 1456 O O . THR A 1 182 ? -14.743 -11.610 3.834 1.00 44.06 182 THR A O 1
ATOM 1459 N N . THR A 1 183 ? -15.559 -10.995 5.817 1.00 42.19 183 THR A N 1
ATOM 1460 C CA . THR A 1 183 ? -16.373 -9.846 5.399 1.00 42.19 183 THR A CA 1
ATOM 1461 C C . THR A 1 183 ? -15.490 -8.629 5.169 1.00 42.19 183 THR A C 1
ATOM 1463 O O . THR A 1 183 ? -15.784 -7.876 4.269 1.00 42.19 183 THR A O 1
ATOM 1466 N N . SER A 1 184 ? -14.364 -8.449 5.860 1.00 42.06 184 SER A N 1
ATOM 1467 C CA . SER A 1 184 ? -13.353 -7.435 5.530 1.00 42.06 184 SER A CA 1
ATOM 1468 C C . SER A 1 184 ? -12.675 -7.779 4.207 1.00 42.06 184 SER A C 1
ATOM 1470 O O . SER A 1 184 ? -12.711 -6.972 3.284 1.00 42.06 184 SER A O 1
ATOM 1472 N N . GLN A 1 185 ? -12.207 -9.022 4.038 1.00 46.25 185 GLN A N 1
ATOM 1473 C CA . GLN A 1 185 ? -11.673 -9.519 2.764 1.00 46.25 185 GLN A CA 1
ATOM 1474 C C . GLN A 1 185 ? -12.712 -9.466 1.630 1.00 46.25 185 GLN A C 1
ATOM 1476 O O . GLN A 1 185 ? -12.380 -9.080 0.512 1.00 46.25 185 GLN A O 1
ATOM 1481 N N . ARG A 1 186 ? -13.983 -9.804 1.903 1.00 40.09 186 ARG A N 1
ATOM 1482 C CA . ARG A 1 186 ? -15.073 -9.719 0.922 1.00 40.09 186 ARG A CA 1
ATOM 1483 C C . ARG A 1 186 ? -15.531 -8.298 0.670 1.00 40.09 186 ARG A C 1
ATOM 1485 O O . ARG A 1 186 ? -15.750 -8.026 -0.485 1.00 40.09 186 ARG A O 1
ATOM 1492 N N . ASN A 1 187 ? -15.624 -7.401 1.651 1.00 43.06 187 ASN A N 1
ATOM 1493 C CA . ASN A 1 187 ? -16.031 -5.994 1.492 1.00 43.06 187 ASN A CA 1
ATOM 1494 C C . ASN A 1 187 ? -14.951 -5.164 0.803 1.00 43.06 187 ASN A C 1
ATOM 1496 O O . ASN A 1 187 ? -15.287 -4.233 0.074 1.00 43.06 187 ASN A O 1
ATOM 1500 N N . ILE A 1 188 ? -13.678 -5.543 0.961 1.00 45.19 188 ILE A N 1
ATOM 1501 C CA . ILE A 1 188 ? -12.602 -5.129 0.054 1.00 45.19 188 ILE A CA 1
ATOM 1502 C C . ILE A 1 188 ? -12.949 -5.522 -1.397 1.00 45.19 188 ILE A C 1
ATOM 1504 O O . ILE A 1 188 ? -12.607 -4.780 -2.305 1.00 45.19 188 ILE A O 1
ATOM 1508 N N . GLY A 1 189 ? -13.656 -6.637 -1.616 1.00 39.25 189 GLY A N 1
ATOM 1509 C CA . GLY A 1 189 ? -14.180 -7.103 -2.910 1.00 39.25 189 GLY A CA 1
ATOM 1510 C C . GLY A 1 189 ? -15.562 -6.554 -3.334 1.00 39.25 189 GLY A C 1
ATOM 1511 O O . GLY A 1 189 ? -15.739 -6.194 -4.488 1.00 39.25 189 GLY A O 1
ATOM 1512 N N . THR A 1 190 ? -16.562 -6.446 -2.450 1.00 37.38 190 THR A N 1
ATOM 1513 C CA . THR A 1 190 ? -17.947 -6.023 -2.751 1.00 37.38 190 THR A CA 1
ATOM 1514 C C . THR A 1 190 ? -18.108 -4.508 -2.770 1.00 37.38 190 THR A C 1
ATOM 1516 O O . THR A 1 190 ? -18.923 -4.002 -3.540 1.00 37.38 190 THR A O 1
ATOM 1519 N N . GLY A 1 191 ? -17.295 -3.760 -2.012 1.00 40.47 191 GLY A N 1
ATOM 1520 C CA . GLY A 1 191 ? -17.211 -2.300 -2.138 1.00 40.47 191 GLY A CA 1
ATOM 1521 C C . GLY A 1 191 ? -16.807 -1.847 -3.548 1.00 40.47 191 GLY A C 1
ATOM 1522 O O . GLY A 1 191 ? -17.184 -0.755 -3.968 1.00 40.47 191 GLY A O 1
ATOM 1523 N N . ARG A 1 192 ? -16.137 -2.726 -4.309 1.00 39.53 192 ARG A N 1
ATOM 1524 C CA . ARG A 1 192 ? -15.728 -2.517 -5.708 1.00 39.53 192 ARG A CA 1
ATOM 1525 C C . ARG A 1 192 ? -16.886 -2.560 -6.696 1.00 39.53 192 ARG A C 1
ATOM 1527 O O . ARG A 1 192 ? -16.852 -1.861 -7.701 1.00 39.53 192 ARG A O 1
ATOM 1534 N N . ALA A 1 193 ? -17.926 -3.350 -6.424 1.00 37.72 193 ALA A N 1
ATOM 1535 C CA . ALA A 1 193 ? -19.054 -3.509 -7.345 1.00 37.72 193 ALA A CA 1
ATOM 1536 C C . ALA A 1 193 ? -19.993 -2.286 -7.357 1.00 37.72 193 ALA A C 1
ATOM 1538 O O . ALA A 1 193 ? -20.630 -2.002 -8.368 1.00 37.72 193 ALA A O 1
ATOM 1539 N N . ILE A 1 194 ? -20.061 -1.535 -6.250 1.00 44.78 194 ILE A N 1
ATOM 1540 C CA . ILE A 1 194 ? -20.964 -0.379 -6.083 1.00 44.78 194 ILE A CA 1
ATOM 1541 C C . ILE A 1 194 ? -20.327 0.929 -6.609 1.00 44.78 194 ILE A C 1
ATOM 1543 O O . ILE A 1 194 ? -21.022 1.896 -6.911 1.00 44.78 194 ILE A O 1
ATOM 1547 N N . GLN A 1 195 ? -19.004 0.954 -6.784 1.00 41.44 195 GLN A N 1
ATOM 1548 C CA . GLN A 1 195 ? -18.211 2.150 -7.094 1.00 41.44 195 GLN A CA 1
ATOM 1549 C C . GLN A 1 195 ? -18.185 2.599 -8.558 1.00 41.44 195 GLN A C 1
ATOM 1551 O O . GLN A 1 195 ? -17.618 3.651 -8.841 1.00 41.44 195 GLN A O 1
ATOM 1556 N N . SER A 1 196 ? -18.793 1.878 -9.501 1.00 41.28 196 SER A N 1
ATOM 1557 C CA . SER A 1 196 ? -18.604 2.170 -10.934 1.00 41.28 196 SER A CA 1
ATOM 1558 C C . SER A 1 196 ? -19.195 3.499 -11.434 1.00 41.28 196 SER A C 1
ATOM 1560 O O . SER A 1 196 ? -19.187 3.733 -12.641 1.00 41.28 196 SER A O 1
ATOM 1562 N N . LYS A 1 197 ? -19.738 4.374 -10.570 1.00 43.59 197 LYS A N 1
ATOM 1563 C CA . LYS A 1 197 ? -20.556 5.505 -11.038 1.00 43.59 197 LYS A CA 1
ATOM 1564 C C . LYS A 1 197 ? -20.157 6.922 -10.640 1.00 43.59 197 LYS A C 1
ATOM 1566 O O . LYS A 1 197 ? -20.698 7.823 -11.273 1.00 43.59 197 LYS A O 1
ATOM 1571 N N . LYS A 1 198 ? -19.253 7.188 -9.690 1.00 44.38 198 LYS A N 1
ATOM 1572 C CA . LYS A 1 198 ? -18.900 8.589 -9.353 1.00 44.38 198 LYS A CA 1
ATOM 1573 C C . LYS A 1 198 ? -17.485 8.752 -8.786 1.00 44.38 198 LYS A C 1
ATOM 1575 O O . LYS A 1 198 ? -17.311 8.815 -7.574 1.00 44.38 198 LYS A O 1
ATOM 1580 N N . SER A 1 199 ? -16.495 8.913 -9.653 1.00 41.50 199 SER A N 1
ATOM 1581 C CA . SER A 1 199 ? -15.205 9.517 -9.300 1.00 41.50 199 SER A CA 1
ATOM 1582 C C . SER A 1 199 ? -14.736 10.421 -10.437 1.00 41.50 199 SER A C 1
ATOM 1584 O O . SER A 1 199 ? -14.783 10.059 -11.615 1.00 41.50 199 SER A O 1
ATOM 1586 N N . ASP A 1 200 ? -14.339 11.642 -10.076 1.00 43.16 200 ASP A N 1
ATOM 1587 C CA . ASP A 1 200 ? -13.813 12.640 -11.001 1.00 43.16 200 ASP A CA 1
ATOM 1588 C C . ASP A 1 200 ? -12.483 12.153 -11.591 1.00 43.16 200 ASP A C 1
ATOM 1590 O O . ASP A 1 200 ? -11.413 12.215 -10.980 1.00 43.16 200 ASP A O 1
ATOM 1594 N N . ASN A 1 201 ? -12.575 11.655 -12.819 1.00 48.16 201 ASN A N 1
ATOM 1595 C CA . ASN A 1 201 ? -11.480 11.106 -13.597 1.00 48.16 201 ASN A CA 1
ATOM 1596 C C . ASN A 1 201 ? -10.540 12.209 -14.108 1.00 48.16 201 ASN A C 1
ATOM 1598 O O . ASN A 1 201 ? -10.592 12.601 -15.272 1.00 48.16 201 ASN A O 1
ATOM 1602 N N . ARG A 1 202 ? -9.563 12.634 -13.299 1.00 49.31 202 ARG A N 1
ATOM 1603 C CA . ARG A 1 202 ? -8.261 13.033 -13.873 1.00 49.31 202 ARG A CA 1
ATOM 1604 C C . ARG A 1 202 ? -7.464 11.770 -14.181 1.00 49.31 202 ARG A C 1
ATOM 1606 O O . ARG A 1 202 ? -6.421 11.511 -13.584 1.00 49.31 202 ARG A O 1
ATOM 1613 N N . ALA A 1 203 ? -7.985 10.962 -15.101 1.00 55.47 203 ALA A N 1
ATOM 1614 C CA . ALA A 1 203 ? -7.268 9.811 -15.615 1.00 55.47 203 ALA A CA 1
ATOM 1615 C C . ALA A 1 203 ? -5.962 10.321 -16.232 1.00 55.47 203 ALA A C 1
ATOM 1617 O O . ALA A 1 203 ? -5.980 11.094 -17.188 1.00 55.47 203 ALA A O 1
ATOM 1618 N N . ASN A 1 204 ? -4.818 9.929 -15.668 1.00 60.97 204 ASN A N 1
ATOM 1619 C CA . ASN A 1 204 ? -3.541 10.156 -16.329 1.00 60.97 204 ASN A CA 1
ATOM 1620 C C . ASN A 1 204 ? -3.588 9.382 -17.660 1.00 60.97 204 ASN A C 1
ATOM 1622 O O . ASN A 1 204 ? -3.625 8.149 -17.618 1.00 60.97 204 ASN A O 1
ATOM 1626 N N . PRO A 1 205 ? -3.579 10.051 -18.830 1.00 61.06 205 PRO A N 1
ATOM 1627 C CA . PRO A 1 205 ? -3.696 9.369 -20.120 1.00 61.06 205 PRO A CA 1
ATOM 1628 C C . PRO A 1 205 ? -2.534 8.398 -20.368 1.00 61.06 205 PRO A C 1
ATOM 1630 O O . PRO A 1 205 ? -2.664 7.464 -21.151 1.00 61.06 205 PRO A O 1
ATOM 1633 N N . ASN A 1 206 ? -1.418 8.577 -19.654 1.00 68.81 206 ASN A N 1
ATOM 1634 C CA . ASN A 1 206 ? -0.239 7.720 -19.722 1.00 68.81 206 ASN A CA 1
ATOM 1635 C C . ASN A 1 206 ? -0.188 6.650 -18.616 1.00 68.81 206 ASN A C 1
ATOM 1637 O O . ASN A 1 206 ? 0.871 6.061 -18.397 1.00 68.81 206 ASN A O 1
ATOM 1641 N N . ASN A 1 207 ? -1.281 6.412 -17.881 1.00 75.75 207 ASN A N 1
ATOM 1642 C CA . ASN A 1 207 ? -1.307 5.393 -16.834 1.00 75.75 207 ASN A CA 1
ATOM 1643 C C . ASN A 1 207 ? -1.124 3.991 -17.449 1.00 75.75 207 ASN A C 1
ATOM 1645 O O . ASN A 1 207 ? -1.952 3.584 -18.271 1.00 75.75 207 ASN A O 1
ATOM 1649 N N . PRO A 1 208 ? -0.075 3.235 -17.078 1.00 80.56 208 PRO A N 1
ATOM 1650 C CA . PRO A 1 208 ? 0.139 1.908 -17.634 1.00 80.56 208 PRO A CA 1
ATOM 1651 C C . PRO A 1 208 ? -0.992 0.960 -17.222 1.00 80.56 208 PRO A C 1
ATOM 1653 O O . PRO A 1 208 ? -1.291 0.823 -16.034 1.00 80.56 208 PRO A O 1
ATOM 1656 N N . ARG A 1 209 ? -1.609 0.284 -18.196 1.00 83.56 209 ARG A N 1
ATOM 1657 C CA . ARG A 1 209 ? -2.617 -0.754 -17.938 1.00 83.56 209 ARG A CA 1
ATOM 1658 C C . ARG A 1 209 ? -1.923 -2.094 -17.719 1.00 83.56 209 ARG A C 1
ATOM 1660 O O . ARG A 1 209 ? -1.099 -2.476 -18.540 1.00 83.56 209 ARG A O 1
ATOM 1667 N N . ILE A 1 210 ? -2.262 -2.781 -16.629 1.00 86.19 210 ILE A N 1
ATOM 1668 C CA . ILE A 1 210 ? -1.836 -4.163 -16.376 1.00 86.19 210 ILE A CA 1
ATOM 1669 C C . ILE A 1 210 ? -2.967 -5.091 -16.795 1.00 86.19 210 ILE A C 1
ATOM 1671 O O . ILE A 1 210 ? -4.103 -4.898 -16.360 1.00 86.19 210 ILE A O 1
ATOM 1675 N N . ASN A 1 211 ? -2.634 -6.113 -17.569 1.00 89.69 211 ASN A N 1
ATOM 1676 C CA . ASN A 1 211 ? -3.517 -7.210 -17.923 1.00 89.69 211 ASN A CA 1
ATOM 1677 C C . ASN A 1 211 ? -3.111 -8.496 -17.194 1.00 89.69 211 ASN A C 1
ATOM 1679 O O . ASN A 1 211 ? -1.983 -8.656 -16.721 1.00 89.69 211 ASN A O 1
ATOM 1683 N N . ILE A 1 212 ? -4.050 -9.436 -17.100 1.00 90.00 212 ILE A N 1
ATOM 1684 C CA . ILE A 1 212 ? -3.753 -10.784 -16.609 1.00 90.00 212 ILE A CA 1
ATOM 1685 C C . ILE A 1 212 ? -2.756 -11.433 -17.577 1.00 90.00 212 ILE A C 1
ATOM 1687 O O . ILE A 1 212 ? -2.929 -11.362 -18.790 1.00 90.00 212 ILE A O 1
ATOM 1691 N N . GLY A 1 213 ? -1.708 -12.051 -17.034 1.00 88.31 213 GLY A N 1
ATOM 1692 C CA . GLY A 1 213 ? -0.598 -12.613 -17.803 1.00 88.31 213 GLY A CA 1
ATOM 1693 C C . GLY A 1 213 ? 0.611 -11.687 -17.947 1.00 88.31 213 GLY A C 1
ATOM 1694 O O . GLY A 1 213 ? 1.703 -12.192 -18.207 1.00 88.31 213 GLY A O 1
ATOM 1695 N N . ASP A 1 214 ? 0.465 -10.380 -17.703 1.00 91.56 214 ASP A N 1
ATOM 1696 C CA . ASP A 1 214 ? 1.597 -9.452 -17.731 1.00 91.56 214 ASP A CA 1
ATOM 1697 C C . ASP A 1 214 ? 2.601 -9.760 -16.615 1.00 91.56 214 ASP A C 1
ATOM 1699 O O . ASP A 1 214 ? 2.247 -10.186 -15.510 1.00 91.56 214 ASP A O 1
ATOM 1703 N N . HIS A 1 215 ? 3.874 -9.472 -16.881 1.00 92.81 215 HIS A N 1
ATOM 1704 C CA . HIS A 1 215 ? 4.911 -9.515 -15.861 1.00 92.81 215 HIS A CA 1
ATOM 1705 C C . HIS A 1 215 ? 5.024 -8.152 -15.175 1.00 92.81 215 HIS A C 1
ATOM 1707 O O . HIS A 1 215 ? 5.173 -7.113 -15.821 1.00 92.81 215 HIS A O 1
ATOM 1713 N N . VAL A 1 216 ? 4.980 -8.150 -13.847 1.00 92.25 216 VAL A N 1
ATOM 1714 C CA . VAL A 1 216 ? 5.082 -6.951 -13.012 1.00 92.25 216 VAL A CA 1
ATOM 1715 C C . VAL A 1 216 ? 6.220 -7.078 -12.009 1.00 92.25 216 VAL A C 1
ATOM 1717 O O . VAL A 1 216 ? 6.543 -8.162 -11.539 1.00 92.25 216 VAL A O 1
ATOM 1720 N N . MET A 1 217 ? 6.817 -5.954 -11.632 1.00 92.06 217 MET A N 1
ATOM 1721 C CA . MET A 1 217 ? 7.836 -5.892 -10.587 1.00 92.06 217 MET A CA 1
ATOM 1722 C C . MET A 1 217 ? 7.263 -5.178 -9.363 1.00 92.06 217 MET A C 1
ATOM 1724 O O . MET A 1 217 ? 6.717 -4.077 -9.474 1.00 92.06 217 MET A O 1
ATOM 1728 N N . LEU A 1 218 ? 7.396 -5.784 -8.185 1.00 90.75 218 LEU A N 1
ATOM 1729 C CA . LEU A 1 218 ? 6.856 -5.259 -6.933 1.00 90.75 218 LEU A CA 1
ATOM 1730 C C . LEU A 1 218 ? 7.863 -4.356 -6.232 1.00 90.75 218 LEU A C 1
ATOM 1732 O O . LEU A 1 218 ? 9.034 -4.701 -6.093 1.00 90.75 218 LEU A O 1
ATOM 1736 N N . ARG A 1 219 ? 7.401 -3.218 -5.721 1.00 87.81 219 ARG A N 1
ATOM 1737 C CA . ARG A 1 219 ? 8.204 -2.304 -4.911 1.00 87.81 219 ARG A CA 1
ATOM 1738 C C . ARG A 1 219 ? 8.467 -2.920 -3.538 1.00 87.81 219 ARG A C 1
ATOM 1740 O O . ARG A 1 219 ? 7.546 -3.085 -2.725 1.00 87.81 219 ARG A O 1
ATOM 1747 N N . LYS A 1 220 ? 9.733 -3.226 -3.266 1.00 85.69 220 LYS A N 1
ATOM 1748 C CA . LYS A 1 220 ? 10.204 -3.730 -1.978 1.00 85.69 220 LYS A CA 1
ATOM 1749 C C . LYS A 1 220 ? 10.167 -2.613 -0.939 1.00 85.69 220 LYS A C 1
ATOM 1751 O O . LYS A 1 220 ? 10.492 -1.462 -1.222 1.00 85.69 220 LYS A O 1
ATOM 1756 N N . ILE A 1 221 ? 9.791 -2.970 0.284 1.00 77.38 221 ILE A N 1
ATOM 1757 C CA . ILE A 1 221 ? 9.973 -2.106 1.451 1.00 77.38 221 ILE A CA 1
ATOM 1758 C C . ILE A 1 221 ? 11.373 -2.421 1.980 1.00 77.38 221 ILE A C 1
ATOM 1760 O O . ILE A 1 221 ? 11.550 -3.376 2.732 1.00 77.38 221 ILE A O 1
ATOM 1764 N N . THR A 1 222 ? 12.391 -1.693 1.517 1.00 68.62 222 THR A N 1
ATOM 1765 C CA . THR A 1 222 ? 13.777 -1.872 1.977 1.00 68.62 222 THR A CA 1
ATOM 1766 C C . THR A 1 222 ? 14.163 -0.732 2.917 1.00 68.62 222 THR A C 1
ATOM 1768 O O . THR A 1 222 ? 13.881 0.433 2.646 1.00 68.62 222 THR A O 1
ATOM 1771 N N . ARG A 1 223 ? 14.842 -1.050 4.027 1.00 65.50 223 ARG A N 1
ATOM 1772 C CA . ARG A 1 223 ? 15.529 -0.031 4.848 1.00 65.50 223 ARG A CA 1
ATOM 1773 C C . ARG A 1 223 ? 16.870 0.385 4.231 1.00 65.50 223 ARG A C 1
ATOM 1775 O O . ARG A 1 223 ? 17.361 1.479 4.483 1.00 65.50 223 ARG A O 1
ATOM 1782 N N . ASN A 1 224 ? 17.452 -0.484 3.402 1.00 76.38 224 ASN A N 1
ATOM 1783 C CA . ASN A 1 224 ? 18.708 -0.239 2.703 1.00 76.38 224 ASN A CA 1
ATOM 1784 C C . ASN A 1 224 ? 18.461 0.547 1.404 1.00 76.38 224 ASN A C 1
ATOM 1786 O O . ASN A 1 224 ? 17.800 0.041 0.494 1.00 76.38 224 ASN A O 1
ATOM 1790 N N . LYS A 1 225 ? 19.033 1.757 1.321 1.00 70.94 225 LYS A N 1
ATOM 1791 C CA . LYS A 1 225 ? 18.937 2.667 0.165 1.00 70.94 225 LYS A CA 1
ATOM 1792 C C . LYS A 1 225 ? 19.718 2.196 -1.072 1.00 70.94 225 LYS A C 1
ATOM 1794 O O . LYS A 1 225 ? 19.480 2.716 -2.154 1.00 70.94 225 LYS A O 1
ATOM 1799 N N . ILE A 1 226 ? 20.643 1.248 -0.914 1.00 78.06 226 ILE A N 1
ATOM 1800 C CA . ILE A 1 226 ? 21.489 0.707 -1.993 1.00 78.06 226 ILE A CA 1
ATOM 1801 C C . ILE A 1 226 ? 20.844 -0.530 -2.637 1.00 78.06 226 ILE A C 1
ATOM 1803 O O . ILE A 1 226 ? 21.127 -0.864 -3.785 1.00 78.06 226 ILE A O 1
ATOM 1807 N N . ALA A 1 227 ? 19.973 -1.229 -1.905 1.00 81.88 227 ALA A N 1
ATOM 1808 C CA . ALA A 1 227 ? 19.335 -2.441 -2.398 1.00 81.88 227 ALA A CA 1
ATOM 1809 C C . ALA A 1 227 ? 18.395 -2.156 -3.582 1.00 81.88 227 ALA A C 1
ATOM 1811 O O . ALA A 1 227 ? 17.803 -1.080 -3.683 1.00 81.88 227 ALA A O 1
ATOM 1812 N N . ARG A 1 228 ? 18.200 -3.171 -4.439 1.00 84.25 228 ARG A N 1
ATOM 1813 C CA . ARG A 1 228 ? 17.210 -3.125 -5.525 1.00 84.25 228 ARG A CA 1
ATOM 1814 C C . ARG A 1 228 ? 15.841 -2.732 -4.971 1.00 84.25 228 ARG A C 1
ATOM 1816 O O . ARG A 1 228 ? 15.328 -3.390 -4.064 1.00 84.25 228 ARG A O 1
ATOM 1823 N N . ILE A 1 229 ? 15.247 -1.697 -5.558 1.00 88.06 229 ILE A N 1
ATOM 1824 C CA . ILE A 1 229 ? 13.946 -1.157 -5.144 1.00 88.06 229 ILE A CA 1
ATOM 1825 C C . ILE A 1 229 ? 12.816 -2.111 -5.536 1.00 88.06 229 ILE A C 1
ATOM 1827 O O . ILE A 1 229 ? 11.819 -2.216 -4.824 1.00 88.06 229 ILE A O 1
ATOM 1831 N N . PHE A 1 230 ? 12.963 -2.820 -6.655 1.00 90.69 230 PHE A N 1
ATOM 1832 C CA . PHE A 1 230 ? 11.937 -3.712 -7.182 1.00 90.69 230 PHE A CA 1
ATOM 1833 C C . PHE A 1 230 ? 12.314 -5.198 -7.057 1.00 90.69 230 PHE A C 1
ATOM 1835 O O . PHE A 1 230 ? 13.487 -5.565 -6.926 1.00 90.69 230 PHE A O 1
ATOM 1842 N N . SER A 1 231 ? 11.295 -6.059 -7.019 1.00 90.50 231 SER A N 1
ATOM 1843 C CA . SER A 1 231 ? 11.421 -7.515 -7.128 1.00 90.50 231 SER A CA 1
ATOM 1844 C C . SER A 1 231 ? 11.810 -7.939 -8.533 1.00 90.50 231 SER A C 1
ATOM 1846 O O . SER A 1 231 ? 11.748 -7.146 -9.469 1.00 90.50 231 SER A O 1
ATOM 1848 N N . GLU A 1 232 ? 12.154 -9.215 -8.662 1.00 90.25 232 GLU A N 1
ATOM 1849 C CA . GLU A 1 232 ? 12.162 -9.867 -9.965 1.00 90.25 232 GLU A CA 1
ATOM 1850 C C . GLU A 1 232 ? 10.746 -9.839 -10.580 1.00 90.25 232 GLU A C 1
ATOM 1852 O O . GLU A 1 232 ? 9.768 -9.641 -9.838 1.00 90.25 232 GLU A O 1
ATOM 1857 N N . PRO A 1 233 ? 10.622 -9.972 -11.911 1.00 92.44 233 PRO A N 1
ATOM 1858 C CA . PRO A 1 233 ? 9.331 -9.986 -12.589 1.00 92.44 233 PRO A CA 1
ATOM 1859 C C . PRO A 1 233 ? 8.464 -11.160 -12.120 1.00 92.44 233 PRO A C 1
ATOM 1861 O O . PRO A 1 233 ? 8.917 -12.299 -12.068 1.00 92.44 233 PRO A O 1
ATOM 1864 N N . LEU A 1 234 ? 7.209 -10.877 -11.784 1.00 92.62 234 LEU A N 1
ATOM 1865 C CA . LEU A 1 234 ? 6.212 -11.851 -11.345 1.00 92.62 234 LEU A CA 1
ATOM 1866 C C . LEU A 1 234 ? 4.990 -11.773 -12.255 1.00 92.62 234 LEU A C 1
ATOM 1868 O O . LEU A 1 234 ? 4.595 -10.684 -12.672 1.00 92.62 234 LEU A O 1
ATOM 1872 N N . LYS A 1 235 ? 4.370 -12.918 -12.534 1.00 93.06 235 LYS A N 1
ATOM 1873 C CA . LYS A 1 235 ? 3.194 -12.991 -13.404 1.00 93.06 235 LYS A CA 1
ATOM 1874 C C . LYS A 1 235 ? 1.938 -12.523 -12.667 1.00 93.06 235 LYS A C 1
ATOM 1876 O O . LYS A 1 235 ? 1.633 -13.019 -11.580 1.00 93.06 235 LYS A O 1
ATOM 1881 N N . ALA A 1 236 ? 1.204 -11.592 -13.267 1.00 91.56 236 ALA A N 1
ATOM 1882 C CA . ALA A 1 236 ? -0.121 -11.175 -12.828 1.00 91.56 236 ALA A CA 1
ATOM 1883 C C . ALA A 1 236 ? -1.145 -12.288 -13.101 1.00 91.56 236 ALA A C 1
ATOM 1885 O O . ALA A 1 236 ? -1.322 -12.693 -14.249 1.00 91.56 236 ALA A O 1
ATOM 1886 N N . ILE A 1 237 ? -1.826 -12.767 -12.057 1.00 90.44 237 ILE A N 1
ATOM 1887 C CA . ILE A 1 237 ? -2.805 -13.864 -12.157 1.00 90.44 237 ILE A CA 1
ATOM 1888 C C . ILE A 1 237 ? -4.247 -13.405 -11.942 1.00 90.44 237 ILE A C 1
ATOM 1890 O O . ILE A 1 237 ? -5.156 -13.967 -12.542 1.00 90.44 237 ILE A O 1
ATOM 1894 N N . ALA A 1 238 ? -4.467 -12.375 -11.124 1.00 85.00 238 ALA A N 1
ATOM 1895 C CA . ALA A 1 238 ? -5.798 -11.831 -10.887 1.00 85.00 238 ALA A CA 1
ATOM 1896 C C . ALA A 1 238 ? -5.741 -10.328 -10.616 1.00 85.00 238 ALA A C 1
ATOM 1898 O O . ALA A 1 238 ? -4.775 -9.803 -10.056 1.00 85.00 238 ALA A O 1
ATOM 1899 N N . ILE A 1 239 ? -6.797 -9.639 -11.030 1.00 82.94 239 ILE A N 1
ATOM 1900 C CA . ILE A 1 239 ? -6.938 -8.187 -10.983 1.00 82.94 239 ILE A CA 1
ATOM 1901 C C . ILE A 1 239 ? -8.303 -7.911 -10.361 1.00 82.94 239 ILE A C 1
ATOM 1903 O O . ILE A 1 239 ? -9.324 -8.234 -10.955 1.00 82.94 239 ILE A O 1
ATOM 1907 N N . ASP A 1 240 ? -8.312 -7.332 -9.161 1.00 77.62 240 ASP A N 1
ATOM 1908 C CA . ASP A 1 240 ? -9.541 -7.065 -8.409 1.00 77.62 240 ASP A CA 1
ATOM 1909 C C . ASP A 1 240 ? -9.520 -5.619 -7.884 1.00 77.62 240 ASP A C 1
ATOM 1911 O O . ASP A 1 240 ? -8.713 -5.280 -7.018 1.00 77.62 240 ASP A O 1
ATOM 1915 N N . GLY A 1 241 ? -10.325 -4.737 -8.489 1.00 75.00 241 GLY A N 1
ATOM 1916 C CA . GLY A 1 241 ? -10.420 -3.301 -8.161 1.00 75.00 241 GLY A CA 1
ATOM 1917 C C . GLY A 1 241 ? -9.109 -2.528 -8.297 1.00 75.00 241 GLY A C 1
ATOM 1918 O O . GLY A 1 241 ? -8.680 -2.264 -9.416 1.00 75.00 241 GLY A O 1
ATOM 1919 N N . GLN A 1 242 ? -8.442 -2.202 -7.187 1.00 74.19 242 GLN A N 1
ATOM 1920 C CA . GLN A 1 242 ? -7.078 -1.636 -7.132 1.00 74.19 242 GLN A CA 1
ATOM 1921 C C . GLN A 1 242 ? -5.978 -2.660 -6.831 1.00 74.19 242 GLN A C 1
ATOM 1923 O O . GLN A 1 242 ? -4.785 -2.344 -6.889 1.00 74.19 242 GLN A O 1
ATOM 1928 N N . ASN A 1 243 ? -6.358 -3.878 -6.462 1.00 80.50 243 ASN A N 1
ATOM 1929 C CA . ASN A 1 243 ? -5.434 -4.924 -6.071 1.00 80.50 243 ASN A CA 1
ATOM 1930 C C . ASN A 1 243 ? -5.010 -5.755 -7.285 1.00 80.50 243 ASN A C 1
ATOM 1932 O O . ASN A 1 243 ? -5.712 -5.870 -8.298 1.00 80.50 243 ASN A O 1
ATOM 1936 N N . LEU A 1 244 ? -3.810 -6.305 -7.172 1.00 83.81 244 LEU A N 1
ATOM 1937 C CA . LEU A 1 244 ? -3.177 -7.201 -8.119 1.00 83.81 244 LEU A CA 1
ATOM 1938 C C . LEU A 1 244 ? -2.674 -8.414 -7.349 1.00 83.81 244 LEU A C 1
ATOM 1940 O O . LEU A 1 244 ? -1.924 -8.267 -6.383 1.00 83.81 244 LEU A O 1
ATOM 1944 N N . THR A 1 245 ? -3.050 -9.600 -7.798 1.00 86.12 245 THR A N 1
ATOM 1945 C CA . THR A 1 245 ? -2.506 -10.852 -7.288 1.00 86.12 245 THR A CA 1
ATOM 1946 C C . THR A 1 245 ? -1.468 -11.373 -8.268 1.00 86.12 245 THR A C 1
ATOM 1948 O O . THR A 1 245 ? -1.724 -11.460 -9.472 1.00 86.12 245 THR A O 1
ATOM 1951 N N . VAL A 1 246 ? -0.289 -11.708 -7.748 1.00 88.38 246 VAL A N 1
ATOM 1952 C CA . VAL A 1 246 ? 0.830 -12.259 -8.517 1.00 88.38 246 VAL A CA 1
ATOM 1953 C C . VAL A 1 246 ? 1.181 -13.667 -8.052 1.00 88.38 246 VAL A C 1
ATOM 1955 O O . VAL A 1 246 ? 1.018 -13.990 -6.871 1.00 88.38 246 VAL A O 1
ATOM 1958 N N . SER A 1 247 ? 1.691 -14.488 -8.969 1.00 89.75 247 SER A N 1
ATOM 1959 C CA . SER A 1 247 ? 2.260 -15.798 -8.641 1.00 89.75 247 SER A CA 1
ATOM 1960 C C . SER A 1 247 ? 3.702 -15.652 -8.149 1.00 89.75 247 SER A C 1
ATOM 1962 O O . SER A 1 247 ? 4.507 -14.946 -8.756 1.00 89.75 247 SER A O 1
ATOM 1964 N N . LEU A 1 248 ? 4.024 -16.315 -7.037 1.00 83.19 248 LEU A N 1
ATOM 1965 C CA . LEU A 1 248 ? 5.372 -16.427 -6.466 1.00 83.19 248 LEU A CA 1
ATOM 1966 C C . LEU A 1 248 ? 6.058 -17.757 -6.835 1.00 83.19 248 LEU A C 1
ATOM 1968 O O . LEU A 1 248 ? 7.152 -18.029 -6.337 1.00 83.19 248 LEU A O 1
ATOM 1972 N N . GLY A 1 249 ? 5.422 -18.584 -7.671 1.00 71.94 249 GLY A N 1
ATOM 1973 C CA . GLY A 1 249 ? 5.886 -19.925 -8.024 1.00 71.94 249 GLY A CA 1
ATOM 1974 C C . GLY A 1 249 ? 5.650 -20.985 -6.938 1.00 71.94 249 GLY A C 1
ATOM 1975 O O . GLY A 1 249 ? 5.129 -20.720 -5.848 1.00 71.94 249 GLY A O 1
ATOM 1976 N N . THR A 1 250 ? 6.036 -22.223 -7.249 1.00 60.06 250 THR A N 1
ATOM 1977 C CA . THR A 1 250 ? 5.924 -23.398 -6.370 1.00 60.06 250 THR A CA 1
ATOM 1978 C C . THR A 1 250 ? 7.240 -23.669 -5.645 1.00 60.06 250 THR A C 1
ATOM 1980 O O . THR A 1 250 ? 8.302 -23.705 -6.264 1.00 60.06 250 THR A O 1
ATOM 1983 N N . ARG A 1 251 ? 7.196 -23.908 -4.328 1.00 52.84 251 ARG A N 1
ATOM 1984 C CA . ARG A 1 251 ? 8.366 -24.391 -3.577 1.00 52.84 251 ARG A CA 1
ATOM 1985 C C . ARG A 1 251 ? 8.422 -25.914 -3.704 1.00 52.84 251 ARG A C 1
ATOM 1987 O O . ARG A 1 251 ? 7.448 -26.579 -3.377 1.00 52.84 251 ARG A O 1
ATOM 1994 N N . SER A 1 252 ? 9.564 -26.462 -4.101 1.00 52.31 252 SER A N 1
ATOM 1995 C CA . SER A 1 252 ? 9.787 -27.905 -4.294 1.00 52.31 252 SER A CA 1
ATOM 1996 C C . SER A 1 252 ? 9.693 -28.769 -3.021 1.00 52.31 252 SER A C 1
ATOM 1998 O O . SER A 1 252 ? 9.794 -29.982 -3.119 1.00 52.31 252 SER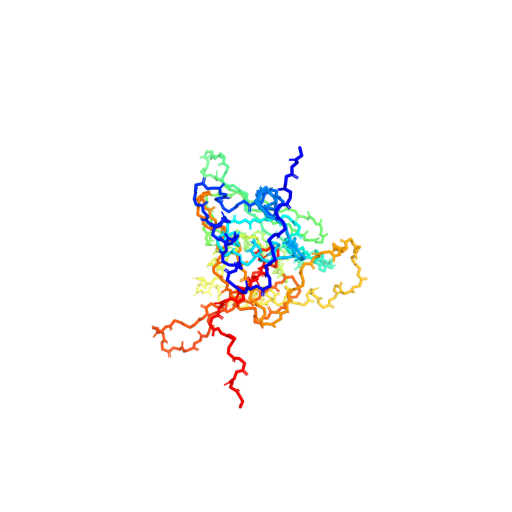 A O 1
ATOM 2000 N N . ASN A 1 253 ? 9.474 -28.181 -1.834 1.00 50.91 253 ASN A N 1
ATOM 2001 C CA . ASN A 1 253 ? 9.623 -28.862 -0.538 1.00 50.91 253 ASN A CA 1
ATOM 2002 C C . ASN A 1 253 ? 8.370 -28.880 0.362 1.00 50.91 253 ASN A C 1
ATOM 2004 O O . ASN A 1 253 ? 8.489 -28.997 1.580 1.00 50.91 253 ASN A O 1
ATOM 2008 N N . THR A 1 254 ? 7.158 -28.788 -0.187 1.00 44.91 254 THR A N 1
ATOM 2009 C CA . THR A 1 254 ? 5.928 -29.007 0.598 1.00 44.91 254 THR A CA 1
ATOM 2010 C C . THR A 1 254 ? 5.029 -30.033 -0.079 1.00 44.91 254 THR A C 1
ATOM 2012 O O . THR A 1 254 ? 4.750 -29.907 -1.264 1.00 44.91 254 THR A O 1
ATOM 2015 N N . ARG A 1 255 ? 4.538 -31.018 0.694 1.00 52.19 255 ARG A N 1
ATOM 2016 C CA . ARG A 1 255 ? 3.652 -32.127 0.263 1.00 52.19 255 ARG A CA 1
ATOM 2017 C C . ARG A 1 255 ? 2.389 -31.697 -0.506 1.00 52.19 255 ARG A C 1
ATOM 2019 O O . ARG A 1 255 ? 1.769 -32.538 -1.139 1.00 52.19 255 ARG A O 1
A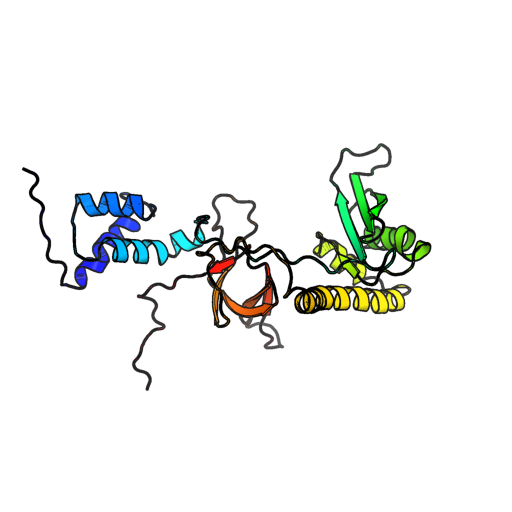TOM 2026 N N . ASN A 1 256 ? 2.043 -30.409 -0.485 1.00 53.16 256 ASN A N 1
ATOM 2027 C CA . ASN A 1 256 ? 0.980 -29.823 -1.289 1.00 53.16 256 ASN A CA 1
ATOM 2028 C C . ASN A 1 256 ? 1.583 -28.888 -2.348 1.00 53.16 256 ASN A C 1
ATOM 2030 O O . ASN A 1 256 ? 2.178 -27.864 -2.007 1.00 53.16 256 ASN A O 1
ATOM 2034 N N . HIS A 1 257 ? 1.373 -29.224 -3.623 1.00 54.25 257 HIS A N 1
ATOM 2035 C CA . HIS A 1 257 ? 1.684 -28.436 -4.827 1.00 54.25 257 HIS A CA 1
ATOM 2036 C C . HIS A 1 257 ? 0.825 -27.154 -4.941 1.00 54.25 257 HIS A C 1
ATOM 2038 O O . HIS A 1 257 ? 0.304 -26.823 -6.001 1.00 54.25 257 HIS A O 1
ATOM 2044 N N . GLN A 1 258 ? 0.616 -26.422 -3.847 1.00 58.88 258 GLN A N 1
ATOM 2045 C CA . GLN A 1 258 ? -0.153 -25.181 -3.888 1.00 58.88 258 GLN A CA 1
ATOM 2046 C C . GLN A 1 258 ? 0.725 -24.023 -4.367 1.00 58.88 258 GLN A C 1
ATOM 2048 O O . GLN A 1 258 ? 1.765 -23.710 -3.779 1.00 58.88 258 GLN A O 1
ATOM 2053 N N . GLU A 1 259 ? 0.292 -23.386 -5.452 1.00 66.06 259 GLU A N 1
ATOM 2054 C CA . GLU A 1 259 ? 0.912 -22.185 -5.998 1.00 66.06 259 GLU A CA 1
ATOM 2055 C C . GLU A 1 259 ? 0.785 -21.036 -4.991 1.00 66.06 259 GLU A C 1
ATOM 2057 O O . GLU A 1 259 ? -0.305 -20.712 -4.511 1.00 66.06 259 GLU A O 1
ATOM 2062 N N . ARG A 1 260 ? 1.913 -20.420 -4.621 1.00 79.44 260 ARG A N 1
ATOM 2063 C CA . ARG A 1 260 ? 1.893 -19.310 -3.668 1.00 79.44 260 ARG A CA 1
ATOM 2064 C C . ARG A 1 260 ? 1.517 -18.034 -4.396 1.00 79.44 260 ARG A C 1
ATOM 2066 O O . ARG A 1 260 ? 2.227 -17.594 -5.294 1.00 79.44 260 ARG A O 1
ATOM 2073 N N . THR A 1 261 ? 0.451 -17.396 -3.941 1.00 82.81 261 THR A N 1
ATOM 2074 C CA . THR A 1 261 ? -0.009 -16.118 -4.481 1.00 82.81 261 THR A CA 1
ATOM 2075 C C . THR A 1 261 ? 0.265 -14.983 -3.507 1.00 82.81 261 THR A C 1
ATOM 2077 O O . THR A 1 261 ? 0.231 -15.176 -2.289 1.00 82.81 261 THR A O 1
ATOM 2080 N N . TYR A 1 262 ? 0.487 -13.780 -4.024 1.00 80.44 262 TYR A N 1
ATOM 2081 C CA . TYR A 1 262 ? 0.608 -12.577 -3.209 1.00 80.44 262 TYR A CA 1
ATOM 2082 C C . TYR A 1 262 ? -0.238 -11.448 -3.783 1.00 80.44 262 TYR A C 1
ATOM 2084 O O . TYR A 1 262 ? -0.083 -11.087 -4.947 1.00 80.44 262 TYR A O 1
ATOM 2092 N N . THR A 1 263 ? -1.121 -10.887 -2.959 1.00 79.44 263 THR A N 1
ATOM 2093 C CA . THR A 1 263 ? -1.977 -9.759 -3.339 1.00 79.44 263 THR A CA 1
ATOM 2094 C C . THR A 1 263 ? -1.370 -8.457 -2.839 1.00 79.44 263 THR A C 1
ATOM 2096 O O . THR A 1 263 ? -1.014 -8.326 -1.669 1.00 79.44 263 THR A O 1
ATOM 2099 N N . ILE A 1 264 ? -1.261 -7.481 -3.733 1.00 80.81 264 ILE A N 1
ATOM 2100 C CA . ILE A 1 264 ? -0.687 -6.168 -3.460 1.00 80.81 264 ILE A CA 1
ATOM 2101 C C . ILE A 1 264 ? -1.479 -5.081 -4.187 1.00 80.81 264 ILE A C 1
ATOM 2103 O O . ILE A 1 264 ? -2.067 -5.311 -5.238 1.00 80.81 264 ILE A O 1
ATOM 2107 N N . HIS A 1 265 ? -1.470 -3.870 -3.644 1.00 81.56 265 HIS A N 1
ATOM 2108 C CA . HIS A 1 265 ? -2.030 -2.703 -4.313 1.00 81.56 265 HIS A CA 1
ATOM 2109 C C . HIS A 1 265 ? -1.235 -2.348 -5.587 1.00 81.56 265 HIS A C 1
ATOM 2111 O O . HIS A 1 265 ? -0.002 -2.307 -5.554 1.00 81.56 265 HIS A O 1
ATOM 2117 N N . ARG A 1 266 ? -1.913 -2.008 -6.691 1.00 83.62 266 ARG A N 1
ATOM 2118 C CA . ARG A 1 266 ? -1.281 -1.705 -7.996 1.00 83.62 266 ARG A CA 1
ATOM 2119 C C . ARG A 1 266 ? -0.290 -0.539 -7.968 1.00 83.62 266 ARG A C 1
ATOM 2121 O O . ARG A 1 266 ? 0.728 -0.586 -8.643 1.00 83.62 266 ARG A O 1
ATOM 2128 N N . ASN A 1 267 ? -0.496 0.464 -7.113 1.00 83.88 267 ASN A N 1
ATOM 2129 C CA . ASN A 1 267 ? 0.485 1.557 -6.924 1.00 83.88 267 ASN A CA 1
ATOM 2130 C C . ASN A 1 267 ? 1.849 1.078 -6.402 1.00 83.88 267 ASN A C 1
ATOM 2132 O O . ASN A 1 267 ? 2.828 1.822 -6.431 1.00 83.88 267 ASN A O 1
ATOM 2136 N N . ARG A 1 268 ? 1.924 -0.149 -5.876 1.00 84.88 268 ARG A N 1
ATOM 2137 C CA . ARG A 1 268 ? 3.166 -0.756 -5.396 1.00 84.88 268 ARG A CA 1
ATOM 2138 C C . ARG A 1 268 ? 3.822 -1.666 -6.430 1.00 84.88 268 ARG A C 1
ATOM 2140 O O . ARG A 1 268 ? 4.775 -2.359 -6.080 1.00 84.88 268 ARG A O 1
ATOM 2147 N N . CYS A 1 269 ? 3.361 -1.673 -7.674 1.00 88.56 269 CYS A N 1
ATOM 2148 C CA . CYS A 1 269 ? 4.013 -2.396 -8.754 1.00 88.56 269 CYS A CA 1
ATOM 2149 C C . CYS A 1 269 ? 4.283 -1.495 -9.961 1.00 88.56 269 CYS A C 1
ATOM 2151 O O . CYS A 1 269 ? 3.903 -0.324 -10.006 1.00 88.56 269 CYS A O 1
ATOM 2153 N N . LYS A 1 270 ? 5.008 -2.054 -10.927 1.00 90.00 270 LYS A N 1
ATOM 2154 C CA . LYS A 1 270 ? 5.184 -1.500 -12.268 1.00 90.00 270 LYS A CA 1
ATOM 2155 C C . LYS A 1 270 ? 5.273 -2.628 -13.287 1.00 90.00 270 LYS A C 1
ATOM 2157 O O . LYS A 1 270 ? 5.688 -3.729 -12.931 1.00 90.00 270 LYS A O 1
ATOM 2162 N N . LEU A 1 271 ? 4.933 -2.343 -14.540 1.00 90.75 271 LEU A N 1
ATOM 2163 C CA . LEU A 1 271 ? 5.101 -3.298 -15.634 1.00 90.75 271 LEU A CA 1
ATOM 2164 C C . LEU A 1 271 ? 6.582 -3.594 -15.882 1.00 90.75 271 LEU A C 1
ATOM 2166 O O . LEU A 1 271 ? 7.419 -2.686 -15.896 1.00 90.75 271 LEU A O 1
ATOM 2170 N N . HIS A 1 272 ? 6.883 -4.869 -16.095 1.00 91.50 272 HIS A N 1
ATOM 2171 C CA . HIS A 1 272 ? 8.166 -5.318 -16.599 1.00 91.50 272 HIS A CA 1
ATOM 2172 C C . HIS A 1 272 ? 8.173 -5.227 -18.126 1.00 91.50 272 HIS A C 1
ATOM 2174 O O . HIS A 1 272 ? 7.229 -5.646 -18.790 1.00 91.50 272 HIS A O 1
ATOM 2180 N N . THR A 1 273 ? 9.244 -4.675 -18.692 1.00 88.94 273 THR A N 1
ATOM 2181 C CA . THR A 1 273 ? 9.473 -4.686 -20.140 1.00 88.94 273 THR A CA 1
ATOM 2182 C C . THR A 1 273 ? 10.543 -5.736 -20.447 1.00 88.94 273 THR A C 1
ATOM 2184 O O . THR A 1 273 ? 11.713 -5.479 -20.142 1.00 88.94 273 THR A O 1
ATOM 2187 N N . PRO A 1 274 ? 10.186 -6.901 -21.016 1.00 83.38 274 PRO A N 1
ATOM 2188 C CA . PRO A 1 274 ? 11.156 -7.953 -21.289 1.00 83.38 274 PRO A CA 1
ATOM 2189 C C . PRO A 1 274 ? 12.164 -7.506 -22.349 1.00 83.38 274 PRO A C 1
ATOM 2191 O O . PRO A 1 274 ? 11.847 -6.743 -23.269 1.00 83.38 274 PRO A O 1
ATOM 2194 N N . SER A 1 275 ? 13.400 -7.980 -22.208 1.00 75.31 275 SER A N 1
ATOM 2195 C CA . SER A 1 275 ? 14.425 -7.801 -23.230 1.00 75.31 275 SER A CA 1
ATOM 2196 C C . SER A 1 275 ? 14.073 -8.629 -24.462 1.00 75.31 275 SER A C 1
ATOM 2198 O O . SER A 1 275 ? 13.758 -9.814 -24.358 1.00 75.31 275 SER A O 1
ATOM 2200 N N . SER A 1 276 ? 14.197 -8.013 -25.636 1.00 62.50 276 SER A N 1
ATOM 2201 C CA . SER A 1 276 ? 14.023 -8.669 -26.944 1.00 62.50 276 SER A CA 1
ATOM 2202 C C . SER A 1 276 ? 15.040 -9.789 -27.235 1.00 62.50 276 SER A C 1
ATOM 2204 O O . SER A 1 276 ? 14.929 -10.452 -28.257 1.00 62.50 276 SER A O 1
ATOM 2206 N N . ASN A 1 277 ? 16.004 -10.019 -26.334 1.00 51.06 277 ASN A N 1
ATOM 2207 C CA . ASN A 1 277 ? 16.997 -11.097 -26.401 1.00 51.06 277 ASN A CA 1
ATOM 2208 C C . ASN A 1 277 ? 16.783 -12.188 -25.327 1.00 51.06 277 ASN A C 1
ATOM 2210 O O . ASN A 1 277 ? 17.725 -12.912 -25.008 1.00 51.06 277 ASN A O 1
ATOM 2214 N N . SER A 1 278 ? 15.602 -12.265 -24.705 1.00 38.84 278 SER A N 1
ATOM 2215 C CA . SER A 1 278 ? 15.274 -13.374 -23.797 1.00 38.84 278 SER A CA 1
ATOM 2216 C C . SER A 1 278 ? 14.975 -14.648 -24.608 1.00 38.84 278 SER A C 1
ATOM 2218 O O . SER A 1 278 ? 14.333 -14.553 -25.653 1.00 38.84 278 SER A O 1
ATOM 2220 N N . PRO A 1 279 ? 15.448 -15.830 -24.172 1.00 37.66 279 PRO A N 1
ATOM 2221 C CA . PRO A 1 279 ? 15.359 -17.071 -24.950 1.00 37.66 279 PRO A CA 1
ATOM 2222 C C . PRO A 1 279 ? 13.932 -17.622 -25.131 1.00 37.66 279 PRO A C 1
ATOM 2224 O O . PRO A 1 279 ? 13.761 -18.607 -25.836 1.00 37.66 279 PRO A O 1
ATOM 2227 N N . ASP A 1 280 ? 12.904 -16.981 -24.569 1.00 35.31 280 ASP A N 1
ATOM 2228 C CA . ASP A 1 280 ? 11.523 -17.491 -24.554 1.00 35.31 280 ASP A CA 1
ATOM 2229 C C . ASP A 1 280 ? 10.669 -17.052 -25.759 1.00 35.31 280 ASP A C 1
ATOM 2231 O O . ASP A 1 280 ? 9.448 -17.188 -25.752 1.00 35.31 280 ASP A O 1
ATOM 2235 N N . THR A 1 281 ? 11.287 -16.517 -26.814 1.00 34.47 281 THR A N 1
ATOM 2236 C CA . THR A 1 281 ? 10.605 -16.281 -28.097 1.00 34.47 281 THR A CA 1
ATOM 2237 C C . THR A 1 281 ? 11.337 -17.019 -29.205 1.00 34.47 281 THR A C 1
ATOM 2239 O O . THR A 1 281 ? 12.005 -16.411 -30.037 1.00 34.47 281 THR A O 1
ATOM 2242 N N . ASP A 1 282 ? 11.209 -18.345 -29.201 1.00 29.12 282 ASP A N 1
ATOM 2243 C CA . ASP A 1 282 ? 11.368 -19.138 -30.416 1.00 29.12 282 ASP A CA 1
ATOM 2244 C C . ASP A 1 282 ? 9.988 -19.266 -31.091 1.00 29.12 282 ASP A C 1
ATOM 2246 O O . ASP A 1 282 ? 9.115 -19.963 -30.572 1.00 29.12 282 ASP A O 1
ATOM 2250 N N . PRO A 1 283 ? 9.727 -18.553 -32.201 1.00 34.19 283 PRO A N 1
ATOM 2251 C CA . PRO A 1 283 ? 8.474 -18.673 -32.936 1.00 34.19 283 PRO A CA 1
ATOM 2252 C C . PRO A 1 283 ? 8.397 -19.941 -33.813 1.00 34.19 283 PRO A C 1
ATOM 2254 O O . PRO A 1 283 ? 7.426 -20.077 -34.549 1.00 34.19 283 PRO A O 1
ATOM 2257 N N . ASN A 1 284 ? 9.358 -20.873 -33.732 1.00 31.11 284 ASN A N 1
ATOM 2258 C CA . ASN A 1 284 ? 9.357 -22.138 -34.483 1.00 31.11 284 ASN A CA 1
ATOM 2259 C C . ASN A 1 284 ? 9.020 -23.374 -33.620 1.00 31.11 284 ASN A C 1
ATOM 2261 O O . ASN A 1 284 ? 9.705 -24.395 -33.672 1.00 31.11 284 ASN A O 1
ATOM 2265 N N . GLN A 1 285 ? 7.926 -23.313 -32.861 1.00 35.00 285 GLN A N 1
ATOM 2266 C CA . GLN A 1 285 ? 7.199 -24.515 -32.431 1.00 35.00 285 GLN A CA 1
ATOM 2267 C C . GLN A 1 285 ? 5.732 -24.428 -32.869 1.00 35.00 285 GLN A C 1
ATOM 2269 O O . GLN A 1 285 ? 4.836 -24.172 -32.066 1.00 35.00 285 GLN A O 1
ATOM 2274 N N . GLN A 1 286 ? 5.517 -24.633 -34.168 1.00 31.64 286 GLN A N 1
ATOM 2275 C CA . GLN A 1 286 ? 4.312 -25.229 -34.749 1.00 31.64 286 GLN A CA 1
ATOM 2276 C C . GLN A 1 286 ? 4.748 -26.221 -35.821 1.00 31.64 286 GLN A C 1
ATOM 2278 O O . GLN A 1 286 ? 5.703 -25.886 -36.559 1.00 31.64 286 GLN A O 1
#

Organism: NCBI:txid2654633

pLDDT: mean 72.73, std 19.25, range [29.12, 96.69]